Protein AF-A0A958VLY6-F1 (afdb_monomer)

pLDDT: mean 91.42, std 11.58, range [44.5, 98.75]

Foldseek 3Di:
DVLLVQLVVLVVVLVVLVVVLVCVVPDPDPFDSLLSVQLNVLSVLQRNQVLVLLLVLLVQWFDPVCSPDVLSVCLSVLSSVLNVQLNVCSRVPNPDDSNLVSSVSNLVSLVVSLVVSVVRTDDLPQLVVLVNFLSVLLNQLVQLSVQLVVCVVVVNPPPPSNVVSVVSNVCSSPVTNRVSNVVSVVSSCCCVVDDPVCVVVSVVVSVVVD

Radius of gyration: 18.96 Å; Cα contacts (8 Å, |Δi|>4): 229; chains: 1; bounding box: 43×35×61 Å

Mean predicted aligned error: 5.44 Å

Nearest PDB structures (foldseek):
  3h2v-assembly3_C  TM=3.670E-01  e=7.033E+00  Homo sapiens
  6xss-assembly1_A  TM=3.028E-01  e=9.852E+00  synthetic construct

Sequence (210 aa):
MKFFRIALAFFLWVALVGTAMRLYAVLPMPWPFKFLLHSHSHVGFQGWLSLSAMVLILRFWVRPERRNALVYKFILWATAALVAGIMVSFLLQGYGMYSILFSSLFQVVSYVFIWRVWRDRNSSEGSFYLVKWALIYNALSTLGPWAVGILSAKGYSGTEYYDAAIYFFLHFQYNGWFMLLLPAFLLYFMENNQPATSVLQTKYFMKYLA

Secondary structure (DSSP, 8-state):
-HHHHHHHHHHHHHHHHHHHHHHTTTS--SS-HHHHHHHHHHIIIIIIIIHHHHHHHHHHHB-HHHHT-HHHHHHHHHHHHHHHHHHHHHHHHSSSHHHHHHHHHHHHHHHHHHHHHHHHB-S-TTHHHHHHHHHHHHHHHTHHHHHHHHHHHTT-TTSHHHHHHHHHHHHHIIIIIIHHHHHHHHHHHHHHHS-TTHHHHHHHHHHTT-

Structure (mmCIF, N/CA/C/O backbone):
data_AF-A0A958VLY6-F1
#
_entry.id   AF-A0A958VLY6-F1
#
loop_
_atom_site.group_PDB
_atom_site.id
_atom_site.type_symbol
_atom_site.label_atom_id
_atom_site.label_alt_id
_atom_site.label_comp_id
_atom_site.label_asym_id
_atom_site.label_entity_id
_atom_site.label_seq_id
_atom_site.pdbx_PDB_ins_code
_atom_site.Cartn_x
_atom_site.Cartn_y
_atom_site.Cartn_z
_atom_site.occupancy
_atom_site.B_iso_or_equiv
_atom_site.auth_seq_id
_atom_site.auth_comp_id
_atom_site.auth_asym_id
_atom_site.auth_atom_id
_atom_site.pdbx_PDB_model_num
ATOM 1 N N . MET A 1 1 ? -15.450 -9.754 5.116 1.00 71.62 1 MET A N 1
ATOM 2 C CA . MET A 1 1 ? -15.326 -10.956 4.258 1.00 71.62 1 MET A CA 1
ATOM 3 C C . MET A 1 1 ? -15.115 -10.637 2.779 1.00 71.62 1 MET A C 1
ATOM 5 O O . MET A 1 1 ? -14.118 -11.096 2.246 1.00 71.62 1 MET A O 1
ATOM 9 N N . LYS A 1 2 ? -15.967 -9.839 2.107 1.00 92.31 2 LYS A N 1
ATOM 10 C CA . LYS A 1 2 ? -15.816 -9.547 0.660 1.00 92.31 2 LYS A CA 1
ATOM 11 C C . LYS A 1 2 ? -14.424 -9.032 0.260 1.00 92.31 2 LYS A C 1
ATOM 13 O O . LYS A 1 2 ? -13.785 -9.631 -0.591 1.00 92.31 2 LYS A O 1
ATOM 18 N N . PHE A 1 3 ? -13.935 -7.975 0.906 1.00 94.69 3 PHE A N 1
ATOM 19 C CA . PHE A 1 3 ? -12.628 -7.389 0.577 1.00 94.69 3 PHE A CA 1
ATOM 20 C C . PHE A 1 3 ? -11.440 -8.300 0.893 1.00 94.69 3 PHE A C 1
ATOM 22 O O . PHE A 1 3 ? -10.429 -8.226 0.212 1.00 94.69 3 PHE A O 1
ATOM 29 N N . PHE A 1 4 ? -11.586 -9.212 1.858 1.00 93.19 4 PHE A N 1
ATOM 30 C CA . PHE A 1 4 ? -10.569 -10.231 2.106 1.00 93.19 4 PHE A CA 1
ATOM 31 C C . PHE A 1 4 ? -10.451 -11.186 0.911 1.00 93.19 4 PHE A C 1
ATOM 33 O O . PHE A 1 4 ? -9.350 -11.458 0.460 1.00 93.19 4 PHE A O 1
ATOM 40 N N . ARG A 1 5 ? -11.576 -11.610 0.312 1.00 96.56 5 ARG A N 1
ATOM 41 C CA . ARG A 1 5 ? -11.558 -12.412 -0.928 1.00 96.56 5 ARG A CA 1
ATOM 42 C C . ARG A 1 5 ? -10.908 -11.665 -2.097 1.00 96.56 5 ARG A C 1
ATOM 44 O O . ARG A 1 5 ? -10.206 -12.284 -2.883 1.00 96.56 5 ARG A O 1
ATOM 51 N N . ILE A 1 6 ? -11.118 -10.350 -2.192 1.00 98.12 6 ILE A N 1
ATOM 52 C CA . ILE A 1 6 ? -10.454 -9.510 -3.202 1.00 98.12 6 ILE A CA 1
ATOM 53 C C . ILE A 1 6 ? -8.939 -9.476 -2.960 1.00 98.12 6 ILE A C 1
ATOM 55 O O . ILE A 1 6 ? -8.175 -9.672 -3.898 1.00 98.12 6 ILE A O 1
ATOM 59 N N . ALA A 1 7 ? -8.496 -9.303 -1.711 1.00 97.94 7 ALA A N 1
ATOM 60 C CA . ALA A 1 7 ? -7.076 -9.382 -1.375 1.00 97.94 7 ALA A CA 1
ATOM 61 C C . ALA A 1 7 ? -6.488 -10.755 -1.746 1.00 97.94 7 ALA A C 1
ATOM 63 O O . ALA A 1 7 ? -5.444 -10.809 -2.389 1.00 97.94 7 ALA A O 1
ATOM 64 N N . LEU A 1 8 ? -7.192 -11.858 -1.446 1.00 97.94 8 LEU A N 1
ATOM 65 C CA . LEU A 1 8 ? -6.776 -13.205 -1.857 1.00 97.94 8 LEU A CA 1
ATOM 66 C C . LEU A 1 8 ? -6.653 -13.350 -3.382 1.00 97.94 8 LEU A C 1
ATOM 68 O O . LEU A 1 8 ? -5.725 -14.001 -3.854 1.00 97.94 8 LEU A O 1
ATOM 72 N N . ALA A 1 9 ? -7.541 -12.722 -4.155 1.00 98.38 9 ALA A N 1
ATOM 73 C CA . ALA A 1 9 ? -7.430 -12.701 -5.612 1.00 98.38 9 ALA A CA 1
ATOM 74 C C . ALA A 1 9 ? -6.165 -11.959 -6.081 1.00 98.38 9 ALA A C 1
ATOM 76 O O . ALA A 1 9 ? -5.473 -12.440 -6.977 1.00 98.38 9 ALA A O 1
ATOM 77 N N . PHE A 1 10 ? -5.802 -10.843 -5.438 1.00 98.56 10 PHE A N 1
ATO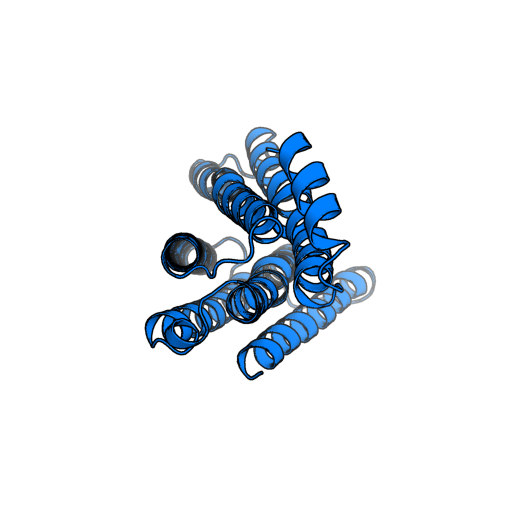M 78 C CA . PHE A 1 10 ? -4.529 -10.167 -5.710 1.00 98.56 10 PHE A CA 1
ATOM 79 C C . PHE A 1 10 ? -3.315 -11.021 -5.345 1.00 98.56 10 PHE A C 1
ATOM 81 O O . PHE A 1 10 ? -2.305 -10.967 -6.033 1.00 98.56 10 PHE A O 1
ATOM 88 N N . PHE A 1 11 ? -3.391 -11.853 -4.313 1.00 98.44 11 PHE A N 1
ATOM 89 C CA . PHE A 1 11 ? -2.301 -12.781 -4.010 1.00 98.44 11 PHE A CA 1
ATOM 90 C C . PHE A 1 11 ? -2.191 -13.940 -4.973 1.00 98.44 11 PHE A C 1
ATOM 92 O O . PHE A 1 11 ? -1.079 -14.308 -5.339 1.00 98.44 11 PHE A O 1
ATOM 99 N N . LEU A 1 12 ? -3.320 -14.474 -5.438 1.00 98.50 12 LEU A N 1
ATOM 100 C CA . LEU A 1 12 ? -3.302 -15.431 -6.533 1.00 98.50 12 LEU A CA 1
ATOM 101 C C . LEU A 1 12 ? -2.597 -14.819 -7.752 1.00 98.50 12 LEU A C 1
ATOM 103 O O . LEU A 1 12 ? -1.716 -15.450 -8.324 1.00 98.50 12 LEU A O 1
ATOM 107 N N . TRP A 1 13 ? -2.909 -13.566 -8.092 1.00 97.88 13 TRP A N 1
ATOM 108 C CA . TRP A 1 13 ? -2.193 -12.837 -9.138 1.00 97.88 13 TRP A CA 1
ATOM 109 C C . TRP A 1 13 ? -0.685 -12.733 -8.864 1.00 97.88 13 TRP A C 1
ATOM 111 O O . TRP A 1 13 ? 0.125 -13.068 -9.725 1.00 97.88 13 TRP A O 1
ATOM 121 N N . VAL A 1 14 ? -0.294 -12.318 -7.658 1.00 98.38 14 VAL A N 1
ATOM 122 C CA . VAL A 1 14 ? 1.115 -12.207 -7.241 1.00 98.38 14 VAL A CA 1
ATOM 123 C C . VAL A 1 14 ? 1.843 -13.541 -7.392 1.00 98.38 14 VAL A C 1
ATOM 125 O O . VAL A 1 14 ? 2.954 -13.559 -7.919 1.00 98.38 14 VAL A O 1
ATOM 128 N N . ALA A 1 15 ? 1.216 -14.649 -6.992 1.00 98.31 15 ALA A N 1
ATOM 129 C CA . ALA A 1 15 ? 1.765 -15.990 -7.153 1.00 98.31 15 ALA A CA 1
ATOM 130 C C . ALA A 1 15 ? 1.942 -16.350 -8.635 1.00 98.31 15 ALA A C 1
ATOM 132 O O . ALA A 1 15 ? 3.030 -16.761 -9.028 1.00 98.31 15 ALA A O 1
ATOM 133 N N . LEU A 1 16 ? 0.925 -16.119 -9.472 1.00 97.25 16 LEU A N 1
ATOM 134 C CA . LEU A 1 16 ? 0.985 -16.396 -10.912 1.00 97.25 16 LEU A CA 1
ATOM 135 C C . LEU A 1 16 ? 2.085 -15.590 -11.614 1.00 97.25 16 LEU A C 1
ATOM 137 O O . LEU A 1 16 ? 2.892 -16.161 -12.347 1.00 97.25 16 LEU A O 1
ATOM 141 N N . VAL A 1 17 ? 2.165 -14.279 -11.366 1.00 97.12 17 VAL A N 1
ATOM 142 C CA . VAL A 1 17 ? 3.210 -13.428 -11.959 1.00 97.12 17 VAL A CA 1
ATOM 143 C C . VAL A 1 17 ? 4.589 -13.790 -11.410 1.00 97.12 17 VAL A C 1
ATOM 145 O O . VAL A 1 17 ? 5.553 -13.830 -12.169 1.00 97.12 17 VAL A O 1
ATOM 148 N N . GLY A 1 18 ? 4.695 -14.128 -10.122 1.00 96.94 18 GLY A N 1
ATOM 149 C CA . GLY A 1 18 ? 5.944 -14.603 -9.523 1.00 96.94 18 GLY A CA 1
ATOM 150 C C . GLY A 1 18 ? 6.440 -15.899 -10.172 1.00 96.94 18 GLY A C 1
ATOM 151 O O . GLY A 1 18 ? 7.623 -16.018 -10.495 1.00 96.94 18 GLY A O 1
ATOM 152 N N . THR A 1 19 ? 5.536 -16.840 -10.448 1.00 96.75 19 THR A N 1
ATOM 153 C CA . THR A 1 19 ? 5.843 -18.056 -11.211 1.00 96.75 19 THR A CA 1
ATOM 154 C C . THR A 1 19 ? 6.263 -17.723 -12.640 1.00 96.75 19 THR A C 1
ATOM 156 O O . THR A 1 19 ? 7.287 -18.227 -13.096 1.00 96.75 19 THR A O 1
ATOM 159 N N . ALA A 1 20 ? 5.553 -16.827 -13.333 1.00 95.81 20 ALA A N 1
ATOM 160 C CA . ALA A 1 20 ? 5.928 -16.388 -14.679 1.00 95.81 20 ALA A CA 1
ATOM 161 C C . ALA A 1 20 ? 7.334 -15.759 -14.714 1.00 95.81 20 ALA A C 1
ATOM 163 O O . ALA A 1 20 ? 8.135 -16.070 -15.592 1.00 95.81 20 ALA A O 1
ATOM 164 N N . MET A 1 21 ? 7.689 -14.942 -13.719 1.00 96.12 21 MET A N 1
ATOM 165 C CA . MET A 1 21 ? 9.035 -14.374 -13.594 1.00 96.12 21 MET A CA 1
ATOM 166 C C . MET A 1 21 ? 10.117 -15.442 -13.394 1.00 96.12 21 MET A C 1
ATOM 168 O O . MET A 1 21 ? 11.218 -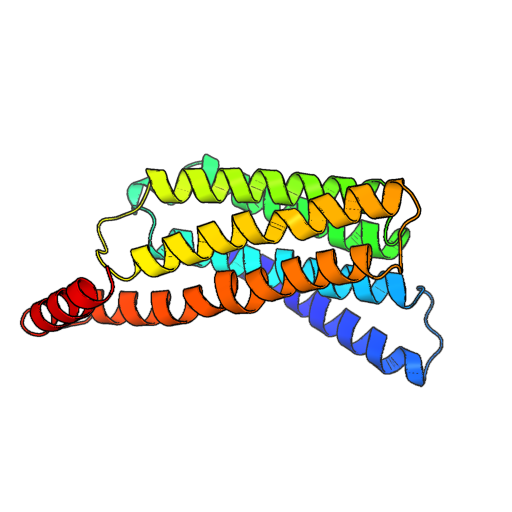15.289 -13.912 1.00 96.12 21 MET A O 1
ATOM 172 N N . ARG A 1 22 ? 9.832 -16.527 -12.662 1.00 96.12 22 ARG A N 1
ATOM 173 C CA . ARG A 1 22 ? 10.772 -17.653 -12.509 1.00 96.12 22 ARG A CA 1
ATOM 174 C C . ARG A 1 22 ? 10.930 -18.444 -13.803 1.00 96.12 22 ARG A C 1
ATOM 176 O O . ARG A 1 22 ? 12.042 -18.836 -14.142 1.00 96.12 22 ARG A O 1
ATOM 183 N N . LEU A 1 23 ? 9.838 -18.624 -14.542 1.00 96.00 23 LEU A N 1
ATOM 184 C CA . LEU A 1 23 ? 9.846 -19.284 -15.847 1.00 96.00 23 LEU A CA 1
ATOM 185 C C . LEU A 1 23 ? 10.581 -18.476 -16.922 1.00 96.00 23 LEU A C 1
ATOM 187 O O . LEU A 1 23 ? 11.017 -19.062 -17.905 1.00 96.00 23 LEU A O 1
ATOM 191 N N . TYR A 1 24 ? 10.797 -17.174 -16.718 1.00 94.75 24 TYR A N 1
ATOM 192 C CA . TYR A 1 24 ? 11.571 -16.319 -17.626 1.00 94.75 24 TYR A CA 1
ATOM 193 C C . TYR A 1 24 ? 12.990 -16.855 -17.903 1.00 94.75 24 TYR A C 1
ATOM 195 O O . TYR A 1 24 ? 13.558 -16.581 -18.954 1.00 94.75 24 TYR A O 1
ATOM 203 N N . ALA A 1 25 ? 13.567 -17.639 -16.981 1.00 91.88 25 ALA A N 1
ATOM 204 C CA . ALA A 1 25 ? 14.880 -18.264 -17.157 1.00 91.88 25 ALA A CA 1
ATOM 205 C C . ALA A 1 25 ? 14.889 -19.439 -18.155 1.00 91.88 25 ALA A C 1
ATOM 207 O O . ALA A 1 25 ? 15.957 -19.840 -18.607 1.00 91.88 25 ALA A O 1
ATOM 208 N N . VAL A 1 26 ? 13.724 -20.017 -18.463 1.00 96.38 26 VAL A N 1
ATOM 209 C CA . VAL A 1 26 ? 13.598 -21.259 -19.248 1.00 96.38 26 VAL A CA 1
ATOM 210 C C . VAL A 1 26 ? 12.622 -21.153 -20.420 1.00 96.38 26 VAL A C 1
ATOM 212 O O . VAL A 1 26 ? 12.683 -21.972 -21.331 1.00 96.38 26 VAL A O 1
ATOM 215 N N . LEU A 1 27 ? 11.730 -20.160 -20.422 1.00 94.19 27 LEU A N 1
ATOM 216 C CA . LEU A 1 27 ? 10.725 -19.947 -21.459 1.00 94.19 27 LEU A CA 1
ATOM 217 C C . LEU A 1 27 ? 10.719 -18.479 -21.908 1.00 94.19 27 LEU A C 1
ATOM 219 O O . LEU A 1 27 ? 10.754 -17.585 -21.056 1.00 94.19 27 LEU A O 1
ATOM 223 N N . PRO A 1 28 ? 10.618 -18.207 -23.224 1.00 90.75 28 PRO A N 1
ATOM 224 C CA . PRO A 1 28 ? 10.410 -16.852 -23.708 1.00 90.75 28 PRO A CA 1
ATOM 225 C C . PRO A 1 28 ? 9.050 -16.339 -23.225 1.00 90.75 28 PRO A C 1
ATOM 227 O O . PRO A 1 28 ? 8.036 -17.031 -23.329 1.00 90.75 28 PRO A O 1
ATOM 230 N N . MET A 1 29 ? 9.029 -15.116 -22.699 1.00 90.56 29 MET A N 1
ATOM 231 C CA . MET A 1 29 ? 7.821 -14.479 -22.178 1.00 90.56 29 MET A CA 1
ATOM 232 C C . MET A 1 29 ? 7.396 -13.305 -23.062 1.00 90.56 29 MET A C 1
ATOM 234 O O . MET A 1 29 ? 8.255 -12.568 -23.546 1.00 90.56 29 MET A O 1
ATOM 238 N N . PRO A 1 30 ? 6.081 -13.082 -23.248 1.00 91.06 30 PRO A N 1
ATOM 239 C CA . PRO A 1 30 ? 5.586 -12.010 -24.109 1.00 91.06 30 PRO A CA 1
ATOM 240 C C . PRO A 1 30 ? 5.674 -10.618 -23.459 1.00 91.06 30 PRO A C 1
ATOM 242 O O . PRO A 1 30 ? 5.561 -9.614 -24.157 1.00 91.06 30 PRO A O 1
ATOM 245 N N . TRP A 1 31 ? 5.887 -10.536 -22.140 1.00 93.94 31 TRP A N 1
ATOM 246 C CA . TRP A 1 31 ? 6.068 -9.271 -21.419 1.00 93.94 31 TRP A CA 1
ATOM 247 C C . TRP A 1 31 ? 7.530 -9.048 -21.031 1.00 93.94 31 TRP A C 1
ATOM 249 O O . TRP A 1 31 ? 8.183 -9.996 -20.590 1.00 93.94 31 TRP A O 1
ATOM 259 N N . PRO A 1 32 ? 8.033 -7.798 -21.069 1.00 95.56 32 PRO A N 1
ATOM 260 C CA . PRO A 1 32 ? 9.338 -7.469 -20.509 1.00 95.56 32 PRO A CA 1
ATOM 261 C C . PRO A 1 32 ? 9.424 -7.855 -19.028 1.00 95.56 32 PRO A C 1
ATOM 263 O O . PRO A 1 32 ? 8.516 -7.551 -18.251 1.00 95.56 32 PRO A O 1
ATOM 266 N N . PHE A 1 33 ? 10.547 -8.440 -18.601 1.00 95.25 33 PHE A N 1
ATOM 267 C CA . PHE A 1 33 ? 10.744 -8.860 -17.206 1.00 95.25 33 PHE A CA 1
ATOM 268 C C . PHE A 1 33 ? 10.427 -7.752 -16.187 1.00 95.25 33 PHE A C 1
ATOM 270 O O . PHE A 1 33 ? 9.756 -7.999 -15.188 1.00 95.25 33 PHE A O 1
ATOM 277 N N . LYS A 1 34 ? 10.851 -6.507 -16.458 1.00 93.62 34 LYS A N 1
ATOM 278 C CA . LYS A 1 34 ? 10.584 -5.361 -15.572 1.00 93.62 34 LYS A CA 1
ATOM 279 C C . LYS A 1 34 ? 9.085 -5.097 -15.390 1.00 93.62 34 LYS A C 1
ATOM 281 O O . LYS A 1 34 ? 8.667 -4.716 -14.305 1.00 93.62 34 LYS A O 1
ATOM 286 N N . PHE A 1 35 ? 8.264 -5.326 -16.412 1.00 96.06 35 PHE A N 1
ATOM 287 C CA . PHE A 1 35 ? 6.820 -5.082 -16.336 1.00 96.06 35 PHE A CA 1
ATOM 288 C C . PHE A 1 35 ? 6.156 -6.110 -15.413 1.00 96.06 35 PHE A C 1
ATOM 290 O O . PHE A 1 35 ? 5.376 -5.742 -14.533 1.00 96.06 35 PHE A O 1
ATOM 297 N N . LEU A 1 36 ? 6.550 -7.383 -15.544 1.00 96.69 36 LEU A N 1
ATOM 298 C CA . LEU A 1 36 ? 6.145 -8.449 -14.624 1.00 96.69 36 LEU A CA 1
ATOM 299 C C . LEU A 1 36 ? 6.610 -8.150 -13.194 1.00 96.69 36 LEU A C 1
ATOM 301 O O . LEU A 1 36 ? 5.805 -8.214 -12.270 1.00 96.69 36 LEU A O 1
ATOM 305 N N . LEU A 1 37 ? 7.876 -7.754 -13.022 1.00 96.06 37 LEU A N 1
ATOM 306 C CA . LEU A 1 37 ? 8.460 -7.404 -11.726 1.00 96.06 37 LEU A CA 1
ATOM 307 C C . LEU A 1 37 ? 7.672 -6.295 -11.021 1.00 96.06 37 LEU A C 1
ATOM 309 O O . LEU A 1 37 ? 7.346 -6.439 -9.843 1.00 96.06 37 LEU A O 1
ATOM 313 N N . HIS A 1 38 ? 7.352 -5.205 -11.722 1.00 95.06 38 HIS A N 1
ATOM 314 C CA . HIS A 1 38 ? 6.610 -4.094 -11.129 1.00 95.06 38 HIS A CA 1
ATOM 315 C C . HIS A 1 38 ? 5.148 -4.453 -10.851 1.00 95.06 38 HIS A C 1
ATOM 317 O O . HIS A 1 38 ? 4.642 -4.132 -9.779 1.00 95.06 38 HIS A O 1
ATOM 323 N N . SER A 1 39 ? 4.473 -5.173 -11.753 1.00 97.12 39 SER A N 1
ATOM 324 C CA . SER A 1 39 ? 3.107 -5.644 -11.485 1.00 97.12 39 SER A CA 1
ATOM 325 C C . SER A 1 39 ? 3.076 -6.579 -10.268 1.00 97.12 39 SER A C 1
ATOM 327 O O . SER A 1 39 ? 2.260 -6.395 -9.367 1.00 97.12 39 SER A O 1
ATOM 329 N N . HIS A 1 40 ? 4.015 -7.525 -10.177 1.00 97.50 40 HIS A N 1
ATOM 330 C CA . HIS A 1 40 ? 4.143 -8.447 -9.049 1.00 97.50 40 HIS A CA 1
ATOM 331 C C . HIS A 1 40 ? 4.346 -7.713 -7.719 1.00 97.50 40 HIS A C 1
ATOM 333 O O . HIS A 1 40 ? 3.584 -7.924 -6.772 1.00 97.50 40 HIS A O 1
ATOM 339 N N . SER A 1 41 ? 5.356 -6.842 -7.639 1.00 95.75 41 SER A N 1
ATOM 340 C CA . SER A 1 41 ? 5.710 -6.182 -6.382 1.00 95.75 41 SER A CA 1
ATOM 341 C C . SER A 1 41 ? 4.634 -5.192 -5.933 1.00 95.75 41 SER A C 1
ATOM 343 O O . SER A 1 41 ? 4.208 -5.243 -4.779 1.00 95.75 41 SER A O 1
ATOM 345 N N . HIS A 1 42 ? 4.118 -4.347 -6.831 1.00 96.88 42 HIS A N 1
ATOM 346 C CA . HIS A 1 42 ? 3.095 -3.367 -6.470 1.00 96.88 42 HIS A CA 1
ATOM 347 C C . HIS A 1 42 ? 1.785 -4.041 -6.050 1.00 96.88 42 HIS A C 1
ATOM 349 O O . HIS A 1 42 ? 1.226 -3.685 -5.013 1.00 96.88 42 HIS A O 1
ATOM 355 N N . VAL A 1 43 ? 1.317 -5.061 -6.778 1.00 98.38 43 VAL A N 1
ATOM 356 C CA . VAL A 1 43 ? 0.092 -5.788 -6.401 1.00 98.38 43 VAL A CA 1
ATOM 357 C C . VAL A 1 43 ? 0.292 -6.586 -5.107 1.00 98.38 43 VAL A C 1
ATOM 359 O O . VAL A 1 43 ? -0.628 -6.660 -4.291 1.00 98.38 43 VAL A O 1
ATOM 362 N N . GLY A 1 44 ? 1.492 -7.110 -4.848 1.00 98.00 44 GLY A N 1
ATOM 363 C CA . GLY A 1 44 ? 1.827 -7.778 -3.586 1.00 98.00 44 GLY A CA 1
ATOM 364 C C . GLY A 1 44 ? 1.712 -6.851 -2.378 1.00 98.00 44 GLY A C 1
ATOM 365 O O . GLY A 1 44 ? 0.989 -7.150 -1.424 1.00 98.00 44 GLY A O 1
ATOM 366 N N . PHE A 1 45 ? 2.371 -5.695 -2.438 1.00 96.62 45 PHE A N 1
ATOM 367 C CA . PHE A 1 45 ? 2.369 -4.720 -1.345 1.00 96.62 45 PHE A CA 1
ATOM 368 C C . PHE A 1 45 ? 1.019 -4.023 -1.176 1.00 96.62 45 PHE A C 1
ATOM 370 O O . PHE A 1 45 ? 0.514 -3.889 -0.059 1.00 96.62 45 PHE A O 1
ATOM 377 N N . GLN A 1 46 ? 0.427 -3.557 -2.273 1.00 97.88 46 GLN A N 1
ATOM 378 C CA . GLN A 1 46 ? -0.742 -2.679 -2.243 1.00 97.88 46 GLN A CA 1
ATOM 379 C C . GLN A 1 46 ? -2.055 -3.474 -2.276 1.00 97.88 46 GLN A C 1
ATOM 381 O O . GLN A 1 46 ? -3.003 -3.138 -1.566 1.00 97.88 46 GLN A O 1
ATOM 386 N N . GLY A 1 47 ? -2.103 -4.558 -3.054 1.00 97.62 47 GLY A N 1
ATOM 387 C CA . GLY A 1 47 ? -3.291 -5.391 -3.249 1.00 97.62 47 GLY A CA 1
ATOM 388 C C . GLY A 1 47 ? -3.486 -6.469 -2.208 1.00 97.62 47 GLY A C 1
ATOM 389 O O . GLY A 1 47 ? -4.560 -6.566 -1.626 1.00 97.62 47 GLY A O 1
ATOM 390 N N . TRP A 1 48 ? -2.466 -7.287 -1.965 1.00 97.69 48 TRP A N 1
ATOM 391 C CA . TRP A 1 48 ? -2.564 -8.338 -0.956 1.00 97.69 48 TRP A CA 1
ATOM 392 C C . TRP A 1 48 ? -2.315 -7.782 0.445 1.00 97.69 48 TRP A C 1
ATOM 394 O O . TRP A 1 48 ? -3.238 -7.781 1.263 1.00 97.69 48 TRP A O 1
ATOM 404 N N . LEU A 1 49 ? -1.105 -7.284 0.732 1.00 97.00 49 LEU A N 1
ATOM 405 C CA . LEU A 1 49 ? -0.722 -6.941 2.105 1.00 97.00 49 LEU A CA 1
ATOM 406 C C . LEU A 1 49 ? -1.518 -5.746 2.638 1.00 97.00 49 LEU A C 1
ATOM 408 O O . LEU A 1 49 ? -2.164 -5.854 3.680 1.00 97.00 49 LEU A O 1
ATOM 412 N N . SER A 1 50 ? -1.520 -4.620 1.922 1.00 97.25 50 SER A N 1
ATOM 413 C CA . SER A 1 50 ? -2.152 -3.390 2.414 1.00 97.25 50 SER A CA 1
ATOM 414 C C . SER A 1 50 ? -3.674 -3.492 2.485 1.00 97.25 50 SER A C 1
ATOM 416 O O . SER A 1 50 ? -4.250 -3.085 3.491 1.00 97.25 50 SER A O 1
ATOM 418 N N . LEU A 1 51 ? -4.351 -4.077 1.489 1.00 98.06 51 LEU A N 1
ATOM 419 C CA . LEU A 1 51 ? -5.806 -4.269 1.562 1.00 98.06 51 LEU A CA 1
ATOM 420 C C . LEU A 1 51 ? -6.194 -5.229 2.697 1.00 98.06 51 LEU A C 1
ATOM 422 O O . LEU A 1 51 ? -7.159 -4.962 3.415 1.00 98.06 51 LEU A O 1
ATOM 426 N N . SER A 1 52 ? -5.434 -6.313 2.899 1.00 97.50 52 SER A N 1
ATOM 427 C CA . SER A 1 52 ? -5.647 -7.227 4.029 1.00 97.50 52 SER A CA 1
ATOM 428 C C . SER A 1 52 ? -5.461 -6.505 5.360 1.00 97.50 52 SER A C 1
ATOM 430 O O . SER A 1 52 ? -6.343 -6.570 6.219 1.00 97.50 52 SER A O 1
ATOM 432 N N . ALA A 1 53 ? -4.372 -5.745 5.503 1.00 97.12 53 ALA A N 1
ATOM 433 C CA . ALA A 1 53 ? -4.105 -4.926 6.678 1.00 97.12 53 ALA A CA 1
ATOM 434 C C . ALA A 1 53 ? -5.239 -3.927 6.937 1.00 97.12 53 ALA A C 1
ATOM 436 O O . ALA A 1 53 ? -5.747 -3.871 8.051 1.00 97.12 53 ALA A O 1
ATOM 437 N N . MET A 1 54 ? -5.715 -3.203 5.919 1.00 97.31 54 MET A N 1
ATOM 438 C CA . MET A 1 54 ? -6.835 -2.265 6.056 1.00 97.31 54 MET A CA 1
ATOM 439 C C . MET A 1 54 ? -8.101 -2.962 6.569 1.00 97.31 54 MET A C 1
ATOM 441 O O . MET A 1 54 ? -8.731 -2.485 7.512 1.00 97.31 54 MET A O 1
ATOM 445 N N . VAL A 1 55 ? -8.471 -4.109 5.989 1.00 96.69 55 VAL A N 1
ATOM 446 C CA . VAL A 1 55 ? -9.655 -4.878 6.410 1.00 96.69 55 VAL A CA 1
ATOM 447 C C . VAL A 1 55 ? -9.533 -5.345 7.859 1.00 96.69 55 VAL A C 1
ATOM 449 O O . VAL A 1 55 ? -10.501 -5.249 8.618 1.00 96.69 55 VAL A O 1
ATOM 452 N N . LEU A 1 56 ? -8.360 -5.838 8.254 1.00 95.69 56 LEU A N 1
ATOM 453 C CA . LEU A 1 56 ? -8.119 -6.308 9.612 1.00 95.69 56 LEU A CA 1
ATOM 454 C C . LEU A 1 56 ? -8.086 -5.139 10.611 1.00 95.69 56 LEU A C 1
ATOM 456 O O . LEU A 1 56 ? -8.749 -5.206 11.643 1.00 95.69 56 LEU A O 1
ATOM 460 N N . ILE A 1 57 ? -7.423 -4.029 10.279 1.00 95.81 57 ILE A N 1
ATOM 461 C CA . ILE A 1 57 ? -7.395 -2.821 11.115 1.00 95.81 57 ILE A CA 1
ATOM 462 C C . ILE A 1 57 ? -8.820 -2.328 11.393 1.00 95.81 57 ILE A C 1
ATOM 464 O O . ILE A 1 57 ? -9.183 -2.074 12.543 1.00 95.81 57 ILE A O 1
ATOM 468 N N . LEU A 1 58 ? -9.666 -2.272 10.359 1.00 95.31 58 LEU A N 1
ATOM 469 C CA . LEU A 1 58 ? -11.078 -1.916 10.510 1.00 95.31 58 LEU A CA 1
ATOM 470 C C . LEU A 1 58 ? -11.831 -2.895 11.409 1.00 95.31 58 LEU A C 1
ATOM 472 O O . LEU A 1 58 ? -12.663 -2.482 12.216 1.00 95.31 58 LEU A O 1
ATOM 476 N N . ARG A 1 59 ? -11.559 -4.196 11.280 1.00 93.38 59 ARG A N 1
ATOM 477 C CA . ARG A 1 59 ? -12.245 -5.227 12.063 1.00 93.38 59 ARG A CA 1
ATOM 478 C C . ARG A 1 59 ? -11.924 -5.138 13.551 1.00 93.38 59 ARG A C 1
ATOM 480 O O . ARG A 1 59 ? -12.836 -5.355 14.344 1.00 93.38 59 ARG A O 1
ATOM 487 N N . PHE A 1 60 ? -10.681 -4.853 13.920 1.00 93.00 60 PHE A N 1
ATOM 488 C CA . PHE A 1 60 ? -10.229 -5.002 15.304 1.00 93.00 60 PHE A CA 1
ATOM 489 C C . PHE A 1 60 ? -10.069 -3.670 16.049 1.00 93.00 60 PHE A C 1
ATOM 491 O O . PHE A 1 60 ? -10.424 -3.604 17.223 1.00 93.00 60 PHE A O 1
ATOM 498 N N . TRP A 1 61 ? -9.675 -2.584 15.375 1.00 94.44 61 TRP A N 1
ATOM 499 C CA . TRP A 1 61 ? -9.345 -1.313 16.043 1.00 94.44 61 TRP A CA 1
ATOM 500 C C . TRP A 1 61 ? -10.268 -0.135 15.735 1.00 94.44 61 TRP A C 1
ATOM 502 O O . TRP A 1 61 ? -10.169 0.897 16.390 1.00 94.44 61 TRP A O 1
ATOM 512 N N . VAL A 1 62 ? -11.200 -0.254 14.787 1.00 94.69 62 VAL A N 1
ATOM 513 C CA . VAL A 1 62 ? -12.240 0.773 14.579 1.00 94.69 62 VAL A CA 1
ATOM 514 C C . VAL A 1 62 ? -13.490 0.431 15.388 1.00 94.69 62 VAL A C 1
ATOM 516 O O . VAL A 1 62 ? -13.831 -0.745 15.543 1.00 94.69 62 VAL A O 1
ATOM 519 N N . ARG A 1 63 ? -14.180 1.447 15.925 1.00 91.88 63 ARG A N 1
ATOM 520 C CA . ARG A 1 63 ? -15.422 1.283 16.706 1.00 91.88 63 ARG A CA 1
ATOM 521 C C . ARG A 1 63 ? -16.507 0.559 15.900 1.00 91.88 63 ARG A C 1
ATOM 523 O O . ARG A 1 63 ? -16.712 0.946 14.745 1.00 91.88 63 ARG A O 1
ATOM 530 N N . PRO A 1 64 ? -17.212 -0.447 16.458 1.00 90.25 64 PRO A N 1
ATOM 531 C CA . PRO A 1 64 ? -18.201 -1.250 15.730 1.00 90.25 64 PRO A CA 1
ATOM 532 C C . PRO A 1 64 ? -19.222 -0.431 14.930 1.00 90.25 64 PRO A C 1
ATOM 534 O O . PRO A 1 64 ? -19.497 -0.762 13.776 1.00 90.25 64 PRO A O 1
ATOM 537 N N . GLU A 1 65 ? -19.693 0.684 15.487 1.00 91.62 65 GLU A N 1
ATOM 538 C CA . GLU A 1 65 ? -20.703 1.573 14.896 1.00 91.62 65 GLU A CA 1
ATOM 539 C C . GLU A 1 65 ? -20.158 2.325 13.672 1.00 91.62 65 GLU A C 1
ATOM 541 O O . GLU A 1 65 ? -20.907 2.742 12.789 1.00 91.62 65 GLU A O 1
ATOM 546 N N . ARG A 1 66 ? -18.833 2.493 13.589 1.00 92.81 66 ARG A N 1
ATOM 547 C CA . ARG A 1 66 ? -18.143 3.216 12.511 1.00 92.81 66 ARG A CA 1
ATOM 548 C C . ARG A 1 66 ? -17.613 2.287 11.424 1.00 92.81 66 ARG A C 1
ATOM 550 O O . ARG A 1 66 ? -17.468 2.735 10.291 1.00 92.81 66 ARG A O 1
ATOM 557 N N . ARG A 1 67 ? -17.388 0.996 11.713 1.00 88.94 67 ARG A N 1
ATOM 558 C CA . ARG A 1 67 ? -16.807 0.011 10.768 1.00 88.94 67 ARG A CA 1
ATOM 559 C C . ARG A 1 67 ? -17.539 -0.065 9.427 1.00 88.94 67 ARG A C 1
ATOM 561 O O . ARG A 1 67 ? -16.910 -0.259 8.393 1.00 88.94 67 ARG A O 1
ATOM 568 N N . ASN A 1 68 ? -18.864 0.088 9.447 1.00 89.12 68 ASN A N 1
ATOM 569 C CA . ASN A 1 68 ? -19.719 -0.033 8.263 1.00 89.12 68 ASN A CA 1
ATOM 570 C C . ASN A 1 68 ? -20.043 1.307 7.586 1.00 89.12 68 ASN A C 1
ATOM 572 O O . ASN A 1 68 ? -20.831 1.326 6.634 1.00 89.12 68 ASN A O 1
ATOM 576 N N . ALA A 1 69 ? -19.447 2.410 8.049 1.00 93.12 69 ALA A N 1
ATOM 577 C CA . ALA A 1 69 ? -19.652 3.724 7.459 1.00 93.12 69 ALA A CA 1
ATOM 578 C C . ALA A 1 69 ? -19.283 3.725 5.967 1.00 93.12 69 ALA A C 1
ATOM 580 O O . ALA A 1 69 ? -18.314 3.085 5.544 1.00 93.12 69 ALA A O 1
ATOM 581 N N . LEU A 1 70 ? -20.041 4.486 5.170 1.00 94.31 70 LEU A N 1
ATOM 582 C CA . LEU A 1 70 ? -19.850 4.578 3.717 1.00 94.31 70 LEU A CA 1
ATOM 583 C C . LEU A 1 70 ? -18.418 4.966 3.338 1.00 94.31 70 LEU A C 1
ATOM 585 O O . LEU A 1 70 ? -17.894 4.459 2.351 1.00 94.31 70 LEU A O 1
ATOM 589 N N . VAL A 1 71 ? -17.759 5.785 4.162 1.00 96.12 71 VAL A N 1
ATOM 590 C CA . VAL A 1 71 ? -16.371 6.197 3.933 1.00 96.12 71 VAL A CA 1
ATOM 591 C C . VAL A 1 71 ? -15.401 5.014 3.875 1.00 96.12 71 VAL A C 1
ATOM 593 O O . VAL A 1 71 ? -14.552 4.980 2.993 1.00 96.12 71 VAL A O 1
ATOM 596 N N . TYR A 1 72 ? -15.545 4.004 4.738 1.00 96.62 72 TYR A N 1
ATOM 597 C CA . TYR A 1 72 ? -14.658 2.837 4.718 1.00 96.62 72 TYR A CA 1
ATOM 598 C C . TYR A 1 72 ? -14.961 1.908 3.550 1.00 96.62 72 TYR A C 1
ATOM 600 O O . TYR A 1 72 ? -14.043 1.346 2.959 1.00 96.62 72 TYR A O 1
ATOM 608 N N . LYS A 1 73 ? -16.236 1.788 3.164 1.00 95.50 73 LYS A N 1
ATOM 609 C CA . LYS A 1 73 ? -16.612 1.064 1.943 1.00 95.50 73 LYS A CA 1
ATOM 610 C C . LYS A 1 73 ? -16.004 1.730 0.710 1.00 95.50 73 LYS A C 1
ATOM 612 O O . LYS A 1 73 ? -15.452 1.026 -0.128 1.00 95.50 73 LYS A O 1
ATOM 617 N N . PHE A 1 74 ? -16.079 3.059 0.630 1.00 97.38 74 PHE A N 1
ATOM 618 C CA . PHE A 1 74 ? -15.468 3.835 -0.444 1.00 97.38 74 PHE A CA 1
ATOM 619 C C . PHE A 1 74 ? -13.952 3.647 -0.469 1.00 97.38 74 PHE A C 1
ATOM 621 O O . PHE A 1 74 ? -13.424 3.292 -1.513 1.00 97.38 74 PHE A O 1
ATOM 628 N N . ILE A 1 75 ? -13.268 3.789 0.673 1.00 98.12 75 ILE A N 1
ATOM 629 C CA . ILE A 1 75 ? -11.816 3.583 0.769 1.00 98.12 75 ILE A CA 1
ATOM 630 C C . ILE A 1 75 ? -11.430 2.188 0.269 1.00 98.12 75 ILE A C 1
ATOM 632 O O . ILE A 1 75 ? -10.594 2.082 -0.615 1.00 98.12 75 ILE A O 1
ATOM 636 N N . LEU A 1 76 ? -12.056 1.119 0.773 1.00 98.12 76 LEU A N 1
ATOM 637 C CA . LEU A 1 76 ? -11.685 -0.248 0.389 1.00 98.12 76 LEU A CA 1
ATOM 638 C C . LEU A 1 76 ? -11.953 -0.545 -1.095 1.00 98.12 76 LEU A C 1
ATOM 640 O O . LEU A 1 76 ? -11.167 -1.247 -1.731 1.00 98.12 76 LEU A O 1
ATOM 644 N N . TRP A 1 77 ? -13.041 -0.015 -1.660 1.00 98.25 77 TRP A N 1
ATOM 645 C CA . TRP A 1 77 ? -13.316 -0.138 -3.093 1.00 98.25 77 TRP A CA 1
ATOM 646 C C . TRP A 1 77 ? -12.365 0.686 -3.948 1.00 98.25 77 TRP A C 1
ATOM 648 O O . TRP A 1 77 ? -11.876 0.169 -4.947 1.00 98.25 77 TRP A O 1
ATOM 658 N N . ALA A 1 78 ? -12.078 1.927 -3.552 1.00 98.56 78 ALA A N 1
ATOM 659 C CA . ALA A 1 78 ? -11.105 2.776 -4.223 1.00 98.56 78 ALA A CA 1
ATOM 660 C C . ALA A 1 78 ? -9.730 2.102 -4.219 1.00 98.56 78 ALA A C 1
ATOM 662 O O . ALA A 1 78 ? -9.130 1.959 -5.276 1.00 98.56 78 ALA A O 1
ATOM 663 N N . THR A 1 79 ? -9.280 1.579 -3.075 1.00 98.56 79 THR A N 1
ATOM 664 C CA . THR A 1 79 ? -8.050 0.787 -2.961 1.00 98.56 79 THR A CA 1
ATOM 665 C C . THR A 1 79 ? -8.054 -0.390 -3.936 1.00 98.56 79 THR A C 1
ATOM 667 O O . THR A 1 79 ? -7.120 -0.534 -4.717 1.00 98.56 79 THR A O 1
ATOM 670 N N . ALA A 1 80 ? -9.108 -1.213 -3.949 1.00 98.62 80 ALA A N 1
ATOM 671 C CA . ALA A 1 80 ? -9.186 -2.362 -4.851 1.00 98.62 80 ALA A CA 1
ATOM 672 C C . ALA A 1 80 ? -9.175 -1.957 -6.338 1.00 98.62 80 ALA A C 1
ATOM 674 O O . ALA A 1 80 ? -8.468 -2.570 -7.134 1.00 98.62 80 ALA A O 1
ATOM 675 N N . ALA A 1 81 ? -9.923 -0.917 -6.713 1.00 98.69 81 ALA A N 1
ATOM 676 C CA . ALA A 1 81 ? -9.979 -0.421 -8.086 1.00 98.69 81 ALA A CA 1
ATOM 677 C C . ALA A 1 81 ? -8.637 0.175 -8.538 1.00 98.69 81 ALA A C 1
ATOM 679 O O . ALA A 1 81 ? -8.168 -0.121 -9.635 1.00 98.69 81 ALA A O 1
ATOM 680 N N . LEU A 1 82 ? -7.986 0.959 -7.676 1.00 98.75 82 LEU A N 1
ATOM 681 C CA . LEU A 1 82 ? -6.670 1.536 -7.944 1.00 98.75 82 LEU A CA 1
ATOM 682 C C . LEU A 1 82 ? -5.610 0.446 -8.096 1.00 98.75 82 LEU A C 1
ATOM 684 O O . LEU A 1 82 ? -4.818 0.511 -9.031 1.00 98.75 82 LEU A O 1
ATOM 688 N N . VAL A 1 83 ? -5.629 -0.591 -7.252 1.00 98.62 83 VAL A N 1
ATOM 689 C CA . VAL A 1 83 ? -4.697 -1.719 -7.391 1.00 98.62 83 VAL A CA 1
ATOM 690 C C . VAL A 1 83 ? -4.964 -2.530 -8.659 1.00 98.62 83 VAL A C 1
ATOM 692 O O . VAL A 1 83 ? -4.015 -2.960 -9.308 1.00 98.62 83 VAL A O 1
ATOM 695 N N . ALA A 1 84 ? -6.220 -2.702 -9.075 1.00 98.62 84 ALA A N 1
ATOM 696 C CA . ALA A 1 84 ? -6.512 -3.298 -10.378 1.00 98.62 84 ALA A CA 1
ATOM 697 C C . ALA A 1 84 ? -5.948 -2.439 -11.531 1.00 98.62 84 ALA A C 1
ATOM 699 O O . ALA A 1 84 ? -5.370 -2.974 -12.476 1.00 98.62 84 ALA A O 1
ATOM 700 N N . GLY A 1 85 ? -6.034 -1.108 -11.422 1.00 98.44 85 GLY A N 1
ATOM 701 C CA . GLY A 1 85 ? -5.389 -0.176 -12.351 1.00 98.44 85 GLY A CA 1
ATOM 702 C C . GLY A 1 85 ? -3.863 -0.311 -12.367 1.00 98.44 85 GLY A C 1
ATOM 703 O O . GLY A 1 85 ? -3.269 -0.410 -13.437 1.00 98.44 85 GLY A O 1
ATOM 704 N N . ILE A 1 86 ? -3.224 -0.388 -11.197 1.00 98.31 86 ILE A N 1
ATOM 705 C CA . ILE A 1 86 ? -1.782 -0.650 -11.016 1.00 98.31 86 ILE A CA 1
ATOM 706 C C . ILE A 1 86 ? -1.388 -1.970 -11.682 1.00 98.31 86 ILE A C 1
ATOM 708 O O . ILE A 1 86 ? -0.457 -2.002 -12.482 1.00 98.31 86 ILE A O 1
ATOM 712 N N . MET A 1 87 ? -2.135 -3.040 -11.410 1.00 98.12 87 MET A N 1
ATOM 713 C CA . MET A 1 87 ? -1.904 -4.379 -11.948 1.00 98.12 87 MET A CA 1
ATOM 714 C C . MET A 1 87 ? -1.827 -4.373 -13.476 1.00 98.12 87 MET A C 1
ATOM 716 O O . MET A 1 87 ? -0.860 -4.881 -14.046 1.00 98.12 87 MET A O 1
ATOM 720 N N . VAL A 1 88 ? -2.830 -3.774 -14.125 1.00 97.94 88 VAL A N 1
ATOM 721 C CA . VAL A 1 88 ? -2.938 -3.719 -15.588 1.00 97.94 88 VAL A CA 1
ATOM 722 C C . VAL A 1 88 ? -1.929 -2.736 -16.179 1.00 97.94 88 VAL A C 1
ATOM 724 O O . VAL A 1 88 ? -1.212 -3.076 -17.115 1.00 97.94 88 VAL A O 1
ATOM 727 N N . SER A 1 89 ? -1.820 -1.528 -15.626 1.00 97.69 89 SER A N 1
ATOM 728 C CA . SER A 1 89 ? -0.922 -0.502 -16.168 1.00 97.69 89 SER A CA 1
ATOM 729 C C . SER A 1 89 ? 0.550 -0.909 -16.085 1.00 97.69 89 SER A C 1
ATOM 731 O O . SER A 1 89 ? 1.269 -0.738 -17.065 1.00 97.69 89 SER A O 1
ATOM 733 N N . PHE A 1 90 ? 1.013 -1.523 -14.991 1.00 96.44 90 PHE A N 1
ATOM 734 C CA . PHE A 1 90 ? 2.398 -2.003 -14.925 1.00 96.44 90 PHE A CA 1
ATOM 735 C C . PHE A 1 90 ? 2.692 -3.131 -15.919 1.00 96.44 90 PHE A C 1
ATOM 737 O O . PHE A 1 90 ? 3.802 -3.176 -16.446 1.00 96.44 90 PHE A O 1
ATOM 744 N N . LEU A 1 91 ? 1.719 -3.996 -16.228 1.00 95.94 91 LEU A N 1
ATOM 745 C CA . LEU A 1 91 ? 1.891 -5.012 -17.271 1.00 95.94 91 LEU A CA 1
ATOM 746 C C . LEU A 1 91 ? 1.973 -4.426 -18.682 1.00 95.94 91 LEU A C 1
ATOM 748 O O . LEU A 1 91 ? 2.661 -4.993 -19.525 1.00 95.94 91 LEU A O 1
ATOM 752 N N . LEU A 1 92 ? 1.248 -3.340 -18.956 1.00 96.06 92 LEU A N 1
ATOM 753 C CA . LEU A 1 92 ? 1.162 -2.769 -20.302 1.00 96.06 92 LEU A CA 1
ATOM 754 C C . LEU A 1 92 ? 2.292 -1.783 -20.609 1.00 96.06 92 LEU A C 1
ATOM 756 O O . LEU A 1 92 ? 2.747 -1.717 -21.745 1.00 96.06 92 LEU A O 1
ATOM 760 N N . GLN A 1 93 ? 2.742 -1.014 -19.618 1.00 94.38 93 GLN A N 1
ATOM 761 C CA . GLN A 1 93 ? 3.675 0.100 -19.837 1.00 94.38 93 GLN A CA 1
ATOM 762 C C . GLN A 1 93 ? 4.797 0.198 -18.792 1.00 94.38 93 GLN A C 1
ATOM 764 O O . GLN A 1 93 ? 5.580 1.145 -18.831 1.00 94.38 93 GLN A O 1
ATOM 769 N N . GLY A 1 94 ? 4.887 -0.730 -17.833 1.00 90.50 94 GLY A N 1
ATOM 770 C CA . GLY A 1 94 ? 5.884 -0.649 -16.764 1.00 90.50 94 GLY A CA 1
ATOM 771 C C . GLY A 1 94 ? 5.764 0.654 -15.969 1.00 90.50 94 GLY A C 1
ATOM 772 O O . GLY A 1 94 ? 4.664 1.031 -15.567 1.00 90.50 94 GLY A O 1
ATOM 773 N N . TYR A 1 95 ? 6.883 1.348 -15.745 1.00 86.56 95 TYR A N 1
ATOM 774 C CA . TYR A 1 95 ? 6.927 2.687 -15.132 1.00 86.56 95 TYR A CA 1
ATOM 775 C C . TYR A 1 95 ? 6.506 3.776 -16.136 1.00 86.56 95 TYR A C 1
ATOM 777 O O . TYR A 1 95 ? 7.325 4.528 -16.655 1.00 86.56 95 TYR A O 1
ATOM 785 N N . GLY A 1 96 ? 5.208 3.846 -16.423 1.00 89.12 96 GLY A N 1
ATOM 786 C CA . GLY A 1 96 ? 4.600 4.849 -17.294 1.00 89.12 96 GLY A CA 1
ATOM 787 C C . GLY A 1 96 ? 3.612 5.751 -16.552 1.00 89.12 96 GLY A C 1
ATOM 788 O O . GLY A 1 96 ? 3.345 5.585 -15.362 1.00 89.12 96 GLY A O 1
ATOM 789 N N . MET A 1 97 ? 3.009 6.694 -17.277 1.00 91.62 97 MET A N 1
ATOM 790 C CA . MET A 1 97 ? 2.121 7.715 -16.704 1.00 91.62 97 MET A CA 1
ATOM 791 C C . MET A 1 97 ? 0.972 7.116 -15.877 1.00 91.62 97 MET A C 1
ATOM 793 O O . MET A 1 97 ? 0.795 7.480 -14.718 1.00 91.62 97 MET A O 1
ATOM 797 N N . TYR A 1 98 ? 0.210 6.171 -16.441 1.00 94.94 98 TYR A N 1
ATOM 798 C CA . TYR A 1 98 ? -0.930 5.565 -15.739 1.00 94.94 98 TYR A CA 1
ATOM 799 C C . TYR A 1 98 ? -0.552 4.756 -14.489 1.00 94.94 98 TYR A C 1
ATOM 801 O O . TYR A 1 98 ? -1.262 4.823 -13.490 1.00 94.94 98 TYR A O 1
ATOM 809 N N . SER A 1 99 ? 0.564 4.028 -14.497 1.00 94.38 99 SER A N 1
ATOM 810 C CA . SER A 1 99 ? 1.014 3.240 -13.343 1.00 94.38 99 SER A CA 1
ATOM 811 C C . SER A 1 99 ? 1.502 4.136 -12.210 1.00 94.38 99 SER A C 1
ATOM 813 O O . SER A 1 99 ? 1.196 3.864 -11.045 1.00 94.38 99 SER A O 1
ATOM 815 N N . ILE A 1 100 ? 2.161 5.251 -12.540 1.00 92.25 100 ILE A N 1
ATOM 816 C CA . ILE A 1 100 ? 2.491 6.305 -11.574 1.00 92.25 100 ILE A CA 1
ATOM 817 C C . ILE A 1 100 ? 1.205 6.935 -11.029 1.00 92.25 100 ILE A C 1
ATOM 819 O O . ILE A 1 100 ? 1.027 6.976 -9.816 1.00 92.25 100 ILE A O 1
ATOM 823 N N . LEU A 1 101 ? 0.273 7.343 -11.897 1.00 95.44 101 LEU A N 1
ATOM 824 C CA . LEU A 1 101 ? -0.990 7.966 -11.492 1.00 95.44 101 LEU A CA 1
ATOM 825 C C . LEU A 1 101 ? -1.785 7.083 -10.522 1.00 95.44 101 LEU A C 1
ATOM 827 O O . LEU A 1 101 ? -2.163 7.543 -9.445 1.00 95.44 101 LEU A O 1
ATOM 831 N N . PHE A 1 102 ? -2.018 5.813 -10.865 1.00 98.06 102 PHE A N 1
ATOM 832 C CA . PHE A 1 102 ? -2.764 4.909 -9.990 1.00 98.06 102 PHE A CA 1
ATOM 833 C C . PHE A 1 102 ? -2.031 4.648 -8.667 1.00 98.06 102 PHE A C 1
ATOM 835 O O . PHE A 1 102 ? -2.676 4.618 -7.618 1.00 98.06 102 PHE A O 1
ATOM 842 N N . SER A 1 103 ? -0.699 4.531 -8.686 1.00 96.50 103 SER A N 1
ATOM 843 C CA . SER A 1 103 ? 0.109 4.368 -7.466 1.00 96.50 103 SER A CA 1
ATOM 844 C C . SER A 1 103 ? 0.060 5.606 -6.566 1.00 96.50 103 SER A C 1
ATOM 846 O O . SER A 1 103 ? -0.085 5.483 -5.349 1.00 96.50 103 SER A O 1
ATOM 848 N N . SER A 1 104 ? 0.116 6.805 -7.145 1.00 96.25 104 SER A N 1
ATOM 849 C CA . SER A 1 104 ? -0.010 8.069 -6.414 1.00 96.25 104 SER A CA 1
ATOM 850 C C . SER A 1 104 ? -1.405 8.239 -5.815 1.00 96.25 104 SER A C 1
ATOM 852 O O . SER A 1 104 ? -1.535 8.604 -4.647 1.00 96.25 104 SER A O 1
ATOM 854 N N . LEU A 1 105 ? -2.461 7.918 -6.568 1.00 98.12 105 LEU A N 1
ATOM 855 C CA . LEU A 1 105 ? -3.833 7.950 -6.056 1.00 98.12 105 LEU A CA 1
ATOM 856 C C . LEU A 1 105 ? -4.044 6.931 -4.932 1.00 98.12 105 LEU A C 1
ATOM 858 O O . LEU A 1 105 ? -4.669 7.262 -3.923 1.00 98.12 105 LEU A O 1
ATOM 862 N N . PHE A 1 106 ? -3.485 5.722 -5.060 1.00 98.56 106 PHE A N 1
ATOM 863 C CA . PHE A 1 106 ? -3.502 4.725 -3.985 1.00 98.56 106 PHE A CA 1
ATOM 864 C C . PHE A 1 106 ? -2.883 5.304 -2.713 1.00 98.56 106 PHE A C 1
ATOM 866 O O . PHE A 1 106 ? -3.429 5.140 -1.619 1.00 98.56 106 PHE A O 1
ATOM 873 N N . GLN A 1 107 ? -1.784 6.043 -2.858 1.00 97.75 107 GLN A N 1
ATOM 874 C CA . GLN A 1 107 ? -1.104 6.635 -1.723 1.00 97.75 107 GLN A CA 1
ATOM 875 C C . GLN A 1 107 ? -1.951 7.694 -1.008 1.00 97.75 107 GLN A C 1
ATOM 877 O O . GLN A 1 107 ? -2.031 7.700 0.222 1.00 97.75 107 GLN A O 1
ATOM 882 N N . VAL A 1 108 ? -2.657 8.533 -1.766 1.00 98.19 108 VAL A N 1
ATOM 883 C CA . VAL A 1 108 ? -3.612 9.502 -1.209 1.00 98.19 108 VAL A CA 1
ATOM 884 C C . VAL A 1 108 ? -4.738 8.791 -0.451 1.00 98.19 108 VAL A C 1
ATOM 886 O O . VAL A 1 108 ? -5.049 9.163 0.682 1.00 98.19 108 VAL A O 1
ATOM 889 N N . VAL A 1 109 ? -5.315 7.727 -1.022 1.00 98.50 109 VAL A N 1
ATOM 890 C CA . VAL A 1 109 ? -6.354 6.922 -0.352 1.00 98.50 109 VAL A CA 1
ATOM 891 C C . VAL A 1 109 ? -5.826 6.297 0.945 1.00 98.50 109 VAL A C 1
ATOM 893 O O . VAL A 1 109 ? -6.534 6.292 1.955 1.00 98.50 109 VAL A O 1
ATOM 896 N N . SER A 1 110 ? -4.574 5.835 0.956 1.00 97.94 110 SER A N 1
ATOM 897 C CA . SER A 1 110 ? -3.905 5.304 2.150 1.00 97.94 110 SER A CA 1
ATOM 898 C C . SER A 1 110 ? -3.783 6.353 3.264 1.00 97.94 110 SER A C 1
ATOM 900 O O . SER A 1 110 ? -4.091 6.064 4.421 1.00 97.94 110 SER A O 1
ATOM 902 N N . TYR A 1 111 ? -3.443 7.604 2.942 1.00 98.38 111 TYR A N 1
ATOM 903 C CA . TYR A 1 111 ? -3.409 8.681 3.942 1.00 98.38 111 TYR A CA 1
ATOM 904 C C . TYR A 1 111 ? -4.792 8.997 4.516 1.00 98.38 111 TYR A C 1
ATOM 906 O O . TYR A 1 111 ? -4.943 9.162 5.730 1.00 98.38 111 TYR A O 1
ATOM 914 N N . VAL A 1 112 ? -5.824 9.029 3.666 1.00 98.25 112 VAL A N 1
ATOM 915 C CA . VAL A 1 112 ? -7.211 9.220 4.117 1.00 98.25 112 VAL A CA 1
ATOM 916 C C . VAL A 1 112 ? -7.631 8.084 5.051 1.00 98.25 112 VAL A C 1
ATOM 918 O O . VAL A 1 112 ? -8.266 8.338 6.078 1.00 98.25 112 VAL A O 1
ATOM 921 N N . PHE A 1 113 ? -7.250 6.842 4.739 1.00 98.31 113 PHE A N 1
ATOM 922 C CA . PHE A 1 113 ? -7.482 5.690 5.607 1.00 98.31 113 PHE A CA 1
ATOM 923 C C . PHE A 1 113 ? -6.824 5.862 6.980 1.00 98.31 113 PHE A C 1
ATOM 925 O O . PHE A 1 113 ? -7.509 5.721 7.994 1.00 98.31 113 PHE A O 1
ATOM 932 N N . ILE A 1 114 ? -5.536 6.222 7.019 1.00 98.00 114 ILE A N 1
ATOM 933 C CA . ILE A 1 114 ? -4.781 6.452 8.261 1.00 98.00 114 ILE A CA 1
ATOM 934 C C . ILE A 1 114 ? -5.495 7.483 9.144 1.00 98.00 114 ILE A C 1
ATOM 936 O O . ILE A 1 114 ? -5.793 7.212 10.310 1.00 98.00 114 ILE A O 1
ATOM 940 N N . TRP A 1 115 ? -5.840 8.639 8.571 1.00 97.38 115 TRP A N 1
ATOM 941 C CA . TRP A 1 115 ? -6.526 9.707 9.297 1.00 97.38 115 TRP A CA 1
ATOM 942 C C . TRP A 1 115 ? -7.882 9.257 9.861 1.00 97.38 115 TRP A C 1
ATOM 944 O O . TRP A 1 115 ? -8.205 9.529 11.022 1.00 97.38 115 TRP A O 1
ATOM 954 N N . ARG A 1 116 ? -8.675 8.523 9.068 1.00 96.75 116 ARG A N 1
ATOM 955 C CA . ARG A 1 116 ? -9.982 8.002 9.498 1.00 96.75 116 ARG A CA 1
ATOM 956 C C . ARG A 1 116 ? -9.857 7.001 10.643 1.00 96.75 116 ARG A C 1
ATOM 958 O O . ARG A 1 116 ? -10.584 7.133 11.627 1.00 96.75 116 ARG A O 1
ATOM 965 N N . VAL A 1 117 ? -8.914 6.063 10.554 1.00 96.25 117 VAL A N 1
ATOM 966 C CA . VAL A 1 117 ? -8.669 5.066 11.607 1.00 96.25 117 VAL A CA 1
ATOM 967 C C . VAL A 1 117 ? -8.268 5.738 12.917 1.00 96.25 117 VAL A C 1
ATOM 969 O O . VAL A 1 117 ? -8.812 5.386 13.961 1.00 96.25 117 VAL A O 1
ATOM 972 N N . TRP A 1 118 ? -7.385 6.742 12.894 1.00 94.25 118 TRP A N 1
ATOM 973 C CA . TRP A 1 118 ? -7.022 7.473 14.114 1.00 94.25 118 TRP A CA 1
ATOM 974 C C . TRP A 1 118 ? -8.216 8.156 14.777 1.00 94.25 118 TRP A C 1
ATOM 976 O O . TRP A 1 118 ? -8.298 8.174 16.009 1.00 94.25 118 TRP A O 1
ATOM 986 N N . ARG A 1 119 ? -9.145 8.689 13.978 1.00 93.31 119 ARG A N 1
ATOM 987 C CA . ARG A 1 119 ? -10.343 9.378 14.464 1.00 93.31 119 ARG A CA 1
ATOM 988 C C . ARG A 1 119 ? -11.403 8.421 15.011 1.00 93.31 119 ARG A C 1
ATOM 990 O O . ARG A 1 119 ? -12.013 8.720 16.032 1.00 93.31 119 ARG A O 1
ATOM 997 N N . ASP A 1 120 ? -11.640 7.298 14.341 1.00 94.81 120 ASP A N 1
ATOM 998 C CA . ASP A 1 120 ? -12.730 6.369 14.674 1.00 94.81 120 ASP A CA 1
ATOM 999 C C . ASP A 1 120 ? -12.258 5.140 15.487 1.00 94.81 120 ASP A C 1
ATOM 1001 O O . ASP A 1 120 ? -12.981 4.141 15.578 1.00 94.81 120 ASP A O 1
ATOM 1005 N N . ARG A 1 121 ? -11.055 5.190 16.078 1.00 92.38 121 ARG A N 1
ATOM 1006 C CA . ARG A 1 121 ? -10.488 4.097 16.884 1.00 92.38 121 ARG A CA 1
ATOM 1007 C C . ARG A 1 121 ? -11.335 3.741 18.112 1.00 92.38 121 ARG A C 1
ATOM 1009 O O . ARG A 1 121 ? -12.001 4.603 18.701 1.00 92.38 121 ARG A O 1
ATOM 1016 N N . ASN A 1 122 ? -11.298 2.477 18.516 1.00 87.06 122 ASN A N 1
ATOM 1017 C CA . ASN A 1 122 ? -11.863 1.998 19.780 1.00 87.06 122 ASN A CA 1
ATOM 1018 C C . ASN A 1 122 ? -10.891 2.210 20.964 1.00 87.06 122 ASN A C 1
ATOM 1020 O O . ASN A 1 122 ? -9.846 2.842 20.819 1.00 87.06 122 ASN A O 1
ATOM 1024 N N . SER A 1 123 ? -11.279 1.733 22.149 1.00 70.44 123 SER A N 1
ATOM 1025 C CA . SER A 1 123 ? -10.567 1.908 23.422 1.00 70.44 123 SER A CA 1
ATOM 1026 C C . SER A 1 123 ? -9.560 0.795 23.747 1.00 70.44 123 SER A C 1
ATOM 1028 O O . SER A 1 123 ? -9.224 0.634 24.914 1.00 70.44 123 SER A O 1
ATOM 1030 N N . SER A 1 124 ? -9.103 -0.013 22.779 1.00 68.25 124 SER A N 1
ATOM 1031 C CA . SER A 1 124 ? -8.062 -1.018 23.054 1.00 68.25 124 SER A CA 1
ATOM 1032 C C . SER A 1 124 ? -6.730 -0.307 23.331 1.00 68.25 124 SER A C 1
ATOM 1034 O O . SER A 1 124 ? -6.034 0.131 22.405 1.00 68.25 124 SER A O 1
ATOM 1036 N N . GLU A 1 125 ? -6.429 -0.115 24.613 1.00 72.75 125 GLU A N 1
ATOM 1037 C CA . GLU A 1 125 ? -5.251 0.603 25.084 1.00 72.75 125 GLU A CA 1
ATOM 1038 C C . GLU A 1 125 ? -4.039 -0.327 25.107 1.00 72.75 125 GLU A C 1
ATOM 1040 O O . GLU A 1 125 ? -3.854 -1.110 26.031 1.00 72.75 125 GLU A O 1
ATOM 1045 N N . GLY A 1 126 ? -3.209 -0.203 24.074 1.00 82.75 126 GLY A N 1
ATOM 1046 C CA . GLY A 1 126 ? -1.911 -0.860 23.978 1.00 82.75 126 GLY A CA 1
ATOM 1047 C C . GLY A 1 126 ? -1.655 -1.413 22.586 1.00 82.75 126 GLY A C 1
ATOM 1048 O O . GLY A 1 126 ? -0.824 -0.884 21.851 1.00 82.75 126 GLY A O 1
ATOM 1049 N N .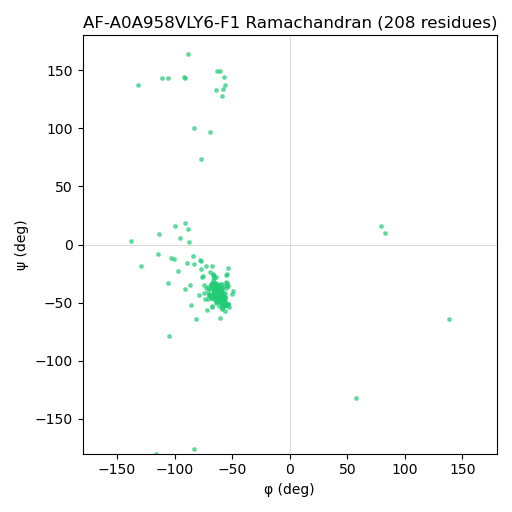 SER A 1 127 ? -2.455 -2.376 22.143 1.00 91.81 127 SER A N 1
ATOM 1050 C CA . SER A 1 127 ? -2.392 -2.930 20.787 1.00 91.81 127 SER A CA 1
ATOM 1051 C C . SER A 1 127 ? -2.533 -1.852 19.706 1.00 91.81 127 SER A C 1
ATOM 1053 O O . SER A 1 127 ? -1.819 -1.871 18.701 1.00 91.81 127 SER A O 1
ATOM 1055 N N . PHE A 1 128 ? -3.380 -0.840 19.936 1.00 93.25 128 PHE A N 1
ATOM 1056 C CA . PHE A 1 128 ? -3.519 0.287 19.011 1.00 93.25 128 PHE A CA 1
ATOM 1057 C C . PHE A 1 128 ? -2.266 1.168 18.923 1.00 93.25 128 PHE A C 1
ATOM 1059 O O . PHE A 1 128 ? -2.061 1.822 17.904 1.00 93.25 128 PHE A O 1
ATOM 1066 N N . TYR A 1 129 ? -1.416 1.207 19.952 1.00 92.62 129 TYR A N 1
ATOM 1067 C CA . TYR A 1 129 ? -0.163 1.965 19.908 1.00 92.62 129 TYR A CA 1
ATOM 1068 C C . TYR A 1 129 ? 0.761 1.420 18.810 1.00 92.62 129 TYR A C 1
ATOM 1070 O O . TYR A 1 129 ? 1.289 2.189 18.007 1.00 92.62 129 TYR A O 1
ATOM 1078 N N . LEU A 1 130 ? 0.859 0.091 18.696 1.00 95.00 130 LEU A N 1
ATOM 1079 C CA . LEU A 1 130 ? 1.600 -0.560 17.616 1.00 95.00 130 LEU A CA 1
ATOM 1080 C C . LEU A 1 130 ? 0.955 -0.308 16.248 1.00 95.00 130 LEU A C 1
ATOM 1082 O O . LEU A 1 130 ? 1.661 0.025 15.301 1.00 95.00 130 LEU A O 1
ATOM 1086 N N . VAL A 1 131 ? -0.380 -0.365 16.143 1.00 96.81 131 VAL A N 1
ATOM 1087 C CA . VAL A 1 131 ? -1.090 -0.003 14.898 1.00 96.81 131 VAL A CA 1
ATOM 1088 C C . VAL A 1 131 ? -0.833 1.454 14.512 1.00 96.81 131 VAL A C 1
ATOM 1090 O O . VAL A 1 131 ? -0.629 1.759 13.339 1.00 96.81 131 VAL A O 1
ATOM 1093 N N . LYS A 1 132 ? -0.821 2.372 15.483 1.00 95.62 132 LYS A N 1
ATOM 1094 C CA . LYS A 1 132 ? -0.534 3.789 15.250 1.00 95.62 132 LYS A CA 1
ATOM 1095 C C . LYS A 1 132 ? 0.861 3.955 14.655 1.00 95.62 132 LYS A C 1
ATOM 1097 O O . LYS A 1 132 ? 0.978 4.623 13.632 1.00 95.62 132 LYS A O 1
ATOM 1102 N N . TRP A 1 133 ? 1.883 3.338 15.244 1.00 96.19 133 TRP A N 1
ATOM 1103 C CA . TRP A 1 133 ? 3.243 3.393 14.706 1.00 96.19 133 TRP A CA 1
ATOM 1104 C C . TRP A 1 133 ? 3.374 2.700 13.356 1.00 96.19 133 TRP A C 1
ATOM 1106 O O . TRP A 1 133 ? 3.999 3.262 12.463 1.00 96.19 133 TRP A O 1
ATOM 1116 N N . ALA A 1 134 ? 2.710 1.561 13.154 1.00 97.81 134 ALA A N 1
ATOM 1117 C CA . ALA A 1 134 ? 2.633 0.919 11.847 1.00 97.81 134 ALA A CA 1
ATOM 1118 C C . ALA A 1 134 ? 2.115 1.910 10.788 1.00 97.81 134 ALA A C 1
ATOM 1120 O O . ALA A 1 134 ? 2.761 2.115 9.762 1.00 97.81 134 ALA A O 1
ATOM 1121 N N . LEU A 1 135 ? 0.985 2.578 11.050 1.00 97.81 135 LEU A N 1
ATOM 1122 C CA . LEU A 1 135 ? 0.393 3.571 10.145 1.00 97.81 135 LEU A CA 1
ATOM 1123 C C . LEU A 1 135 ? 1.314 4.786 9.919 1.00 97.81 135 LEU A C 1
ATOM 1125 O O . LEU A 1 135 ? 1.370 5.295 8.800 1.00 97.81 135 LEU A O 1
ATOM 1129 N N . ILE A 1 136 ? 2.051 5.233 10.945 1.00 97.94 136 ILE A N 1
ATOM 1130 C CA . ILE A 1 136 ? 3.063 6.295 10.812 1.00 97.94 136 ILE A CA 1
ATOM 1131 C C . ILE A 1 136 ? 4.189 5.842 9.882 1.00 97.94 136 ILE A C 1
ATOM 1133 O O . ILE A 1 136 ? 4.523 6.572 8.955 1.00 97.94 136 ILE A O 1
ATOM 1137 N N . TYR A 1 137 ? 4.743 4.643 10.071 1.00 98.12 137 TYR A N 1
ATOM 1138 C CA . TYR A 1 137 ? 5.799 4.121 9.201 1.00 98.12 137 TYR A CA 1
ATOM 1139 C C . TYR A 1 137 ? 5.315 3.857 7.779 1.00 98.12 137 TYR A C 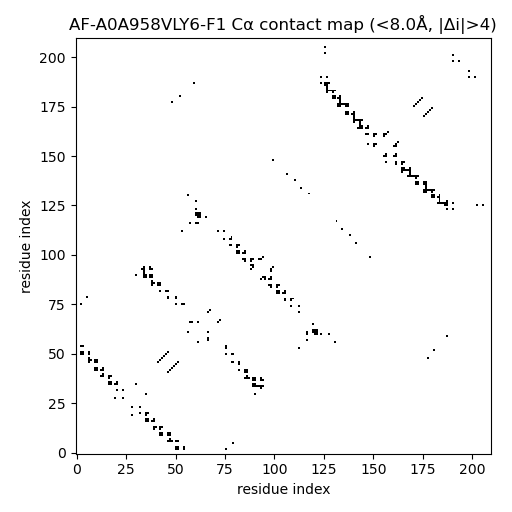1
ATOM 1141 O O . TYR A 1 137 ? 6.062 4.088 6.830 1.00 98.12 137 TYR A O 1
ATOM 1149 N N . ASN A 1 138 ? 4.052 3.460 7.608 1.00 97.69 138 ASN A N 1
ATOM 1150 C CA . ASN A 1 138 ? 3.428 3.400 6.295 1.00 97.69 138 ASN A CA 1
ATOM 1151 C C . ASN A 1 138 ? 3.444 4.778 5.634 1.00 97.69 138 ASN A C 1
ATOM 1153 O O . ASN A 1 138 ? 3.980 4.907 4.543 1.00 97.69 138 ASN A O 1
ATOM 1157 N N . ALA A 1 139 ? 2.951 5.825 6.304 1.00 98.19 139 ALA A N 1
ATOM 1158 C CA . ALA A 1 139 ? 3.013 7.184 5.769 1.00 98.19 139 ALA A CA 1
ATOM 1159 C C . ALA A 1 139 ? 4.459 7.641 5.508 1.00 98.19 139 ALA A C 1
ATOM 1161 O O . ALA A 1 139 ? 4.745 8.166 4.437 1.00 98.19 139 ALA A O 1
ATOM 1162 N N . LEU A 1 140 ? 5.385 7.395 6.434 1.00 98.44 140 LEU A N 1
ATOM 1163 C CA . LEU A 1 140 ? 6.782 7.808 6.306 1.00 98.44 140 LEU A CA 1
ATOM 1164 C C . LEU A 1 140 ? 7.473 7.136 5.117 1.00 98.44 140 LEU A C 1
ATOM 1166 O O . LEU A 1 140 ? 8.149 7.812 4.348 1.00 98.44 140 LEU A O 1
ATOM 1170 N N . SER A 1 141 ? 7.244 5.835 4.907 1.00 97.88 141 SER A N 1
ATOM 1171 C CA . SER A 1 141 ? 7.844 5.071 3.802 1.00 97.88 141 SER A CA 1
ATOM 1172 C C . SER A 1 141 ? 7.581 5.695 2.43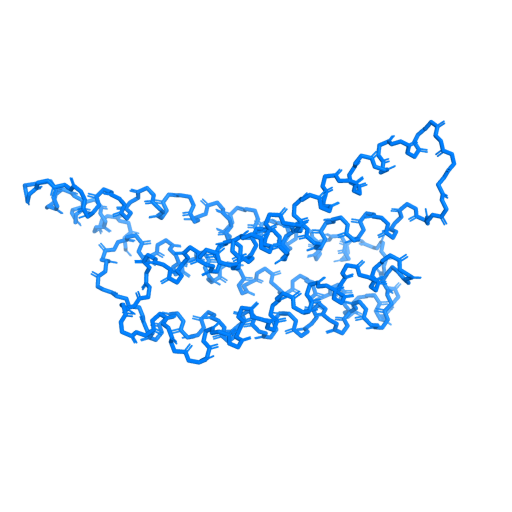1 1.00 97.88 141 SER A C 1
ATOM 1174 O O . SER A 1 141 ? 8.358 5.529 1.494 1.00 97.88 141 SER A O 1
ATOM 1176 N N . THR A 1 142 ? 6.494 6.454 2.313 1.00 97.50 142 THR A N 1
ATOM 1177 C CA . THR A 1 142 ? 5.971 6.930 1.032 1.00 97.50 142 THR A CA 1
ATOM 1178 C C . THR A 1 142 ? 6.756 8.108 0.474 1.00 97.50 142 THR A C 1
ATOM 1180 O O . THR A 1 142 ? 6.670 8.386 -0.721 1.00 97.50 142 THR A O 1
ATOM 1183 N N . LEU A 1 143 ? 7.603 8.731 1.300 1.00 98.06 143 LEU A N 1
ATOM 1184 C CA . LEU A 1 143 ? 8.641 9.645 0.829 1.00 98.06 143 LEU A CA 1
ATOM 1185 C C . LEU A 1 143 ? 9.544 8.968 -0.216 1.00 98.06 143 LEU A C 1
ATOM 1187 O O . LEU A 1 143 ? 9.960 9.630 -1.161 1.00 98.06 143 LEU A O 1
ATOM 1191 N N . GLY A 1 144 ? 9.770 7.652 -0.104 1.00 97.00 144 GLY A N 1
ATOM 1192 C CA . GLY A 1 144 ? 10.516 6.860 -1.082 1.00 97.00 144 GLY A CA 1
ATOM 1193 C C . GLY A 1 144 ? 9.873 6.870 -2.477 1.00 97.00 144 GLY A C 1
ATOM 1194 O O . GLY A 1 144 ? 10.476 7.413 -3.394 1.00 97.00 144 GLY A O 1
ATOM 1195 N N . PRO A 1 145 ? 8.646 6.350 -2.680 1.00 94.19 145 PRO A N 1
ATOM 1196 C CA . PRO A 1 145 ? 7.948 6.395 -3.965 1.00 94.19 145 PRO A CA 1
ATOM 1197 C C . PRO A 1 145 ? 7.746 7.806 -4.534 1.00 94.19 145 PRO A C 1
ATOM 1199 O O . PRO A 1 145 ? 7.851 7.981 -5.748 1.00 94.19 145 PRO A O 1
ATOM 1202 N N . TRP A 1 146 ? 7.502 8.822 -3.694 1.00 95.62 146 TRP A N 1
ATOM 1203 C CA . TRP A 1 146 ? 7.463 10.214 -4.162 1.00 95.62 146 TRP A CA 1
ATOM 1204 C C . TRP A 1 146 ? 8.825 10.662 -4.705 1.00 95.62 146 TRP A C 1
ATOM 1206 O O . TRP A 1 146 ? 8.891 11.225 -5.799 1.00 95.62 146 TRP A O 1
ATOM 1216 N N . ALA A 1 147 ? 9.915 10.354 -3.994 1.00 95.81 147 ALA A N 1
ATOM 1217 C CA . ALA A 1 147 ? 11.271 10.617 -4.463 1.00 95.81 147 ALA A CA 1
ATOM 1218 C C . ALA A 1 147 ? 11.597 9.826 -5.740 1.00 95.81 147 ALA A C 1
ATOM 1220 O O . ALA A 1 147 ? 12.110 10.411 -6.686 1.00 95.81 147 ALA A O 1
ATOM 1221 N N . VAL A 1 148 ? 11.227 8.545 -5.825 1.00 92.56 148 VAL A N 1
ATOM 1222 C CA . VAL A 1 148 ? 11.372 7.704 -7.028 1.00 92.56 148 VAL A CA 1
ATOM 1223 C C . VAL A 1 148 ? 10.672 8.340 -8.230 1.00 92.56 148 VAL A C 1
ATOM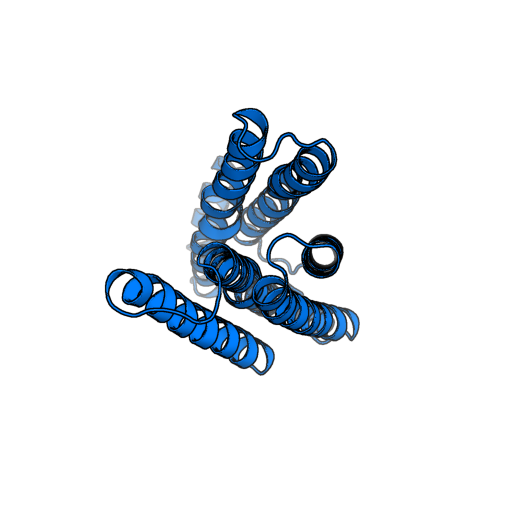 1225 O O . VAL A 1 148 ? 11.265 8.417 -9.304 1.00 92.56 148 VAL A O 1
ATOM 1228 N N . GLY A 1 149 ? 9.447 8.849 -8.058 1.00 89.38 149 GLY A N 1
ATOM 1229 C CA . GLY A 1 149 ? 8.725 9.557 -9.118 1.00 89.38 149 GLY A CA 1
ATOM 1230 C C . GLY A 1 149 ? 9.471 10.801 -9.611 1.00 89.38 149 GLY A C 1
ATOM 1231 O O . GLY A 1 149 ? 9.647 10.980 -10.816 1.00 89.38 149 GLY A O 1
ATOM 1232 N N . ILE A 1 150 ? 9.973 11.629 -8.688 1.00 91.62 150 ILE A N 1
ATOM 1233 C CA . ILE A 1 150 ? 10.745 12.843 -9.012 1.00 91.62 150 ILE A CA 1
ATOM 1234 C C . ILE A 1 150 ? 12.074 12.494 -9.694 1.00 91.62 150 ILE A C 1
ATOM 1236 O O . ILE A 1 150 ? 12.432 13.101 -10.702 1.00 91.62 150 ILE A O 1
ATOM 1240 N N . LEU A 1 151 ? 12.809 11.521 -9.156 1.00 92.75 151 LEU A N 1
ATOM 1241 C CA . LEU A 1 151 ? 14.104 11.086 -9.677 1.00 92.75 151 LEU A CA 1
ATOM 1242 C C . LEU A 1 151 ? 13.955 10.477 -11.071 1.00 92.75 151 LEU A C 1
ATOM 1244 O O . LEU A 1 151 ? 14.735 10.810 -11.961 1.00 92.75 151 LEU A O 1
ATOM 1248 N N . SER A 1 152 ? 12.913 9.672 -11.294 1.00 87.06 152 SER A N 1
ATOM 1249 C CA . SER A 1 152 ? 12.607 9.124 -12.616 1.00 87.06 152 SER A CA 1
ATOM 1250 C C . SER A 1 152 ? 12.291 10.225 -13.627 1.00 87.06 152 SER A C 1
ATOM 1252 O O . SER A 1 152 ? 12.790 10.174 -14.747 1.00 87.06 152 SER A O 1
ATOM 1254 N N . ALA A 1 153 ? 11.501 11.235 -13.247 1.00 87.88 153 ALA A N 1
ATOM 1255 C CA . ALA A 1 153 ? 11.166 12.355 -14.130 1.00 87.88 153 ALA A CA 1
ATOM 1256 C C . ALA A 1 153 ? 12.389 13.217 -14.490 1.00 87.88 153 ALA A C 1
ATOM 1258 O O . ALA A 1 153 ? 12.444 13.800 -15.568 1.00 87.88 153 ALA A O 1
ATOM 1259 N N . LYS A 1 154 ? 13.383 13.277 -13.599 1.00 92.12 154 LYS A N 1
ATOM 1260 C CA . LYS A 1 154 ? 14.650 13.989 -13.807 1.00 92.12 154 LYS A CA 1
ATOM 1261 C C . LYS A 1 154 ? 15.738 13.150 -14.496 1.00 92.12 154 LYS A C 1
ATOM 1263 O O . LYS A 1 154 ? 16.845 13.644 -14.668 1.00 92.12 154 LYS A O 1
ATOM 1268 N N . GLY A 1 155 ? 15.451 11.902 -14.877 1.00 90.50 155 GLY A N 1
ATOM 1269 C CA . GLY A 1 155 ? 16.414 11.028 -15.557 1.00 90.50 155 GLY A CA 1
ATOM 1270 C C . GLY A 1 155 ? 17.448 10.363 -14.640 1.00 90.50 155 GLY A C 1
ATOM 1271 O O . GLY A 1 155 ? 18.434 9.829 -15.134 1.00 90.50 155 GLY A O 1
ATOM 1272 N N . TYR A 1 156 ? 17.226 10.344 -13.323 1.00 92.88 156 TYR A N 1
ATOM 1273 C CA . TYR A 1 156 ? 18.116 9.705 -12.340 1.00 92.88 156 TYR A CA 1
ATOM 1274 C C . TYR A 1 156 ? 17.800 8.219 -12.095 1.00 92.88 156 TYR A C 1
ATOM 1276 O O . TYR A 1 156 ? 18.282 7.635 -11.122 1.00 92.88 156 TYR A O 1
ATOM 1284 N N . SER A 1 157 ? 16.982 7.585 -12.937 1.00 88.62 157 SER A N 1
ATOM 1285 C CA . SER A 1 157 ? 16.666 6.157 -12.817 1.00 88.62 157 SER A CA 1
ATOM 1286 C C . SER A 1 157 ? 17.933 5.298 -12.895 1.00 88.62 157 SER A C 1
ATOM 1288 O O . SER A 1 157 ? 18.698 5.409 -13.848 1.00 88.62 157 SER A O 1
ATOM 1290 N N . GLY A 1 158 ? 18.134 4.417 -11.911 1.00 88.56 158 GLY A N 1
ATOM 1291 C CA . GLY A 1 158 ? 19.318 3.549 -11.826 1.00 88.56 158 GLY A CA 1
ATOM 1292 C C . GLY A 1 158 ? 20.560 4.202 -11.208 1.00 88.56 158 GLY A C 1
ATOM 1293 O O . GLY A 1 158 ? 21.639 3.624 -11.273 1.00 88.56 158 GLY A O 1
ATOM 1294 N N . THR A 1 159 ? 20.424 5.394 -10.624 1.00 95.88 159 THR A N 1
ATOM 1295 C CA . THR A 1 159 ? 21.477 6.005 -9.798 1.00 95.88 159 THR A CA 1
ATOM 1296 C C . THR A 1 159 ? 21.361 5.582 -8.335 1.00 95.88 159 THR A C 1
ATOM 1298 O O . THR A 1 159 ? 20.303 5.150 -7.879 1.00 95.88 159 THR A O 1
ATOM 1301 N N . GLU A 1 160 ? 22.423 5.802 -7.563 1.00 96.88 160 GLU A N 1
ATOM 1302 C CA . GLU A 1 160 ? 22.445 5.559 -6.115 1.00 96.88 160 GLU A CA 1
ATOM 1303 C C . GLU A 1 160 ? 21.325 6.285 -5.353 1.00 96.88 160 GLU A C 1
ATOM 1305 O O . GLU A 1 160 ? 20.757 5.727 -4.417 1.00 96.88 160 GLU A O 1
ATOM 1310 N N . TYR A 1 161 ? 20.932 7.490 -5.782 1.00 95.94 161 TYR A N 1
ATOM 1311 C CA . TYR A 1 161 ? 19.816 8.226 -5.179 1.00 95.94 161 TYR A CA 1
ATOM 1312 C C . TYR A 1 161 ? 18.472 7.533 -5.416 1.00 95.94 161 TYR A C 1
ATOM 1314 O O . TYR A 1 161 ? 17.610 7.511 -4.535 1.00 95.94 161 TYR A O 1
ATOM 1322 N N . TYR A 1 162 ? 18.289 6.970 -6.611 1.00 94.94 162 TYR A N 1
ATOM 1323 C CA . TYR A 1 162 ? 17.087 6.229 -6.977 1.00 94.94 162 TYR A CA 1
ATOM 1324 C C . TYR A 1 162 ? 16.983 4.934 -6.170 1.00 94.94 162 TYR A C 1
ATOM 1326 O O . TYR A 1 162 ? 15.938 4.653 -5.579 1.00 94.94 162 TYR A O 1
ATOM 1334 N N . ASP A 1 163 ? 18.088 4.200 -6.065 1.00 95.44 163 ASP A N 1
ATOM 1335 C CA . ASP A 1 163 ? 18.155 2.972 -5.278 1.00 95.44 163 ASP A CA 1
ATOM 1336 C C . ASP A 1 163 ? 17.976 3.256 -3.781 1.00 95.44 163 ASP A C 1
ATOM 1338 O O . ASP A 1 163 ? 17.206 2.567 -3.112 1.00 95.44 163 ASP A O 1
AT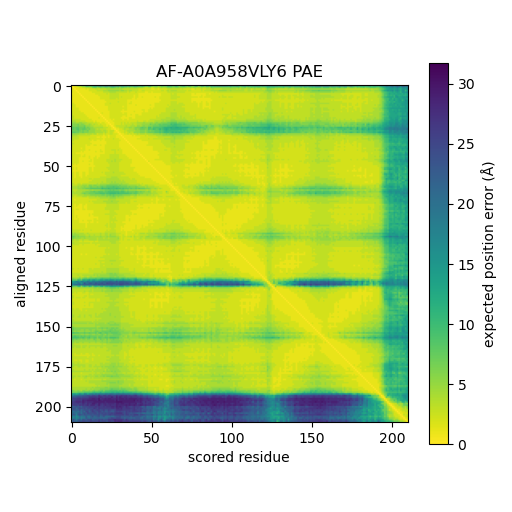OM 1342 N N . ALA A 1 164 ? 18.581 4.326 -3.255 1.00 97.75 164 ALA A N 1
ATOM 1343 C CA . ALA A 1 164 ? 18.384 4.764 -1.875 1.00 97.75 164 ALA A CA 1
ATOM 1344 C C . ALA A 1 164 ? 16.911 5.085 -1.572 1.00 97.75 164 ALA A C 1
ATOM 1346 O O . ALA A 1 164 ? 16.406 4.704 -0.516 1.00 97.75 164 ALA A O 1
ATOM 1347 N N . ALA A 1 165 ? 16.192 5.725 -2.500 1.00 97.44 165 ALA A N 1
ATOM 1348 C CA . ALA A 1 165 ? 14.764 6.000 -2.345 1.00 97.44 165 ALA A CA 1
ATOM 1349 C C . ALA A 1 165 ? 13.919 4.711 -2.317 1.00 97.44 165 ALA A C 1
ATOM 1351 O O . ALA A 1 165 ? 12.981 4.600 -1.518 1.00 97.44 165 ALA A O 1
ATOM 1352 N N . ILE A 1 166 ? 14.268 3.713 -3.137 1.00 95.44 166 ILE A N 1
ATOM 1353 C CA . ILE A 1 166 ? 13.637 2.385 -3.104 1.00 95.44 166 ILE A CA 1
ATOM 1354 C C . ILE A 1 166 ? 13.947 1.669 -1.785 1.00 95.44 166 ILE A C 1
ATOM 1356 O O . ILE A 1 166 ? 13.036 1.141 -1.147 1.00 95.44 166 ILE A O 1
ATOM 1360 N N . TYR A 1 167 ? 15.201 1.658 -1.336 1.00 97.50 167 TYR A N 1
ATOM 1361 C CA . TYR A 1 167 ? 15.579 0.998 -0.085 1.00 97.50 167 TYR A CA 1
ATOM 1362 C C . TYR A 1 167 ? 14.944 1.659 1.133 1.00 97.50 167 TYR A C 1
ATOM 1364 O O . TYR A 1 167 ? 14.465 0.955 2.020 1.00 97.50 167 TYR A O 1
ATOM 1372 N N . PHE A 1 168 ? 14.849 2.988 1.147 1.00 98.25 168 PHE A N 1
ATOM 1373 C CA . PHE A 1 168 ? 14.116 3.731 2.167 1.00 98.25 168 PHE A CA 1
ATOM 1374 C C . PHE A 1 168 ? 12.652 3.275 2.241 1.00 98.25 168 PHE A C 1
ATOM 1376 O O . PHE A 1 168 ? 12.150 2.954 3.320 1.00 98.25 168 PHE A O 1
ATOM 1383 N N . PHE A 1 169 ? 11.976 3.182 1.091 1.00 97.31 169 PHE A N 1
ATOM 1384 C CA . PHE A 1 169 ? 10.604 2.681 1.016 1.00 97.31 169 PHE A CA 1
ATOM 1385 C C . PHE A 1 169 ? 10.479 1.269 1.592 1.00 97.31 169 PHE A C 1
ATOM 1387 O O . PHE A 1 169 ? 9.655 1.028 2.479 1.00 97.31 169 PHE A O 1
ATOM 1394 N N . LEU A 1 170 ? 11.310 0.340 1.111 1.00 96.56 170 LEU A N 1
ATOM 1395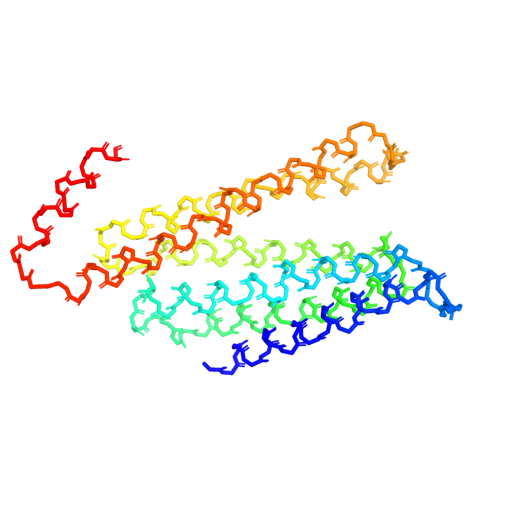 C CA . LEU A 1 170 ? 11.258 -1.064 1.513 1.00 96.56 170 LEU A CA 1
ATOM 1396 C C . LEU A 1 170 ? 11.573 -1.240 3.000 1.00 96.56 170 LEU A C 1
ATOM 1398 O O . LEU A 1 170 ? 10.895 -2.017 3.671 1.00 96.56 170 LEU A O 1
ATOM 1402 N N . HIS A 1 171 ? 12.546 -0.497 3.531 1.00 97.56 171 HIS A N 1
ATOM 1403 C CA . HIS A 1 171 ? 12.920 -0.557 4.940 1.00 97.56 171 HIS A CA 1
ATOM 1404 C C . HIS A 1 171 ? 11.724 -0.258 5.847 1.00 97.56 171 HIS A C 1
ATOM 1406 O O . HIS A 1 171 ? 11.394 -1.074 6.709 1.00 97.56 171 HIS A O 1
ATOM 1412 N N . PHE A 1 172 ? 11.040 0.867 5.622 1.00 97.88 172 PHE A N 1
ATOM 1413 C CA . PHE A 1 172 ? 9.905 1.276 6.452 1.00 97.88 172 PHE A CA 1
ATOM 1414 C C . PHE A 1 172 ? 8.625 0.485 6.174 1.00 97.88 172 PHE A C 1
ATOM 1416 O O . PHE A 1 172 ? 7.814 0.312 7.085 1.00 97.88 172 PHE A O 1
ATOM 1423 N N . GLN A 1 173 ? 8.438 -0.041 4.961 1.00 95.88 173 GLN A N 1
ATOM 1424 C CA . GLN A 1 173 ? 7.323 -0.943 4.679 1.00 95.88 173 GLN A CA 1
ATOM 1425 C C . GLN A 1 173 ? 7.470 -2.276 5.417 1.00 95.88 173 GLN A C 1
ATOM 1427 O O . GLN A 1 173 ? 6.557 -2.683 6.135 1.00 95.88 173 GLN A O 1
ATOM 1432 N N . TYR A 1 174 ? 8.613 -2.951 5.272 1.00 94.38 174 TYR A N 1
ATOM 1433 C CA . TYR A 1 174 ? 8.819 -4.255 5.897 1.00 94.38 174 TYR A CA 1
ATOM 1434 C C . TYR A 1 174 ? 8.985 -4.138 7.410 1.00 94.38 174 TYR A C 1
ATOM 1436 O O . TYR A 1 174 ? 8.194 -4.729 8.140 1.00 94.38 174 TYR A O 1
ATOM 1444 N N . ASN A 1 175 ? 9.956 -3.350 7.883 1.00 95.25 175 ASN A N 1
ATOM 1445 C CA . ASN A 1 175 ? 10.336 -3.306 9.302 1.00 95.25 175 ASN A CA 1
ATOM 1446 C C . ASN A 1 175 ? 9.441 -2.388 10.146 1.00 95.25 175 ASN A C 1
ATOM 1448 O O . ASN A 1 175 ? 9.435 -2.491 11.368 1.00 95.25 175 ASN A O 1
ATOM 1452 N N . GLY A 1 176 ? 8.683 -1.493 9.509 1.00 95.50 176 GLY A N 1
ATOM 1453 C CA . GLY A 1 176 ? 7.739 -0.606 10.182 1.00 95.50 176 GLY A CA 1
ATOM 1454 C C . GLY A 1 176 ? 6.300 -1.063 9.979 1.00 95.50 176 GLY A C 1
ATOM 1455 O O . GLY A 1 176 ? 5.698 -1.672 10.859 1.00 95.50 176 GLY A O 1
ATOM 1456 N N . TRP A 1 177 ? 5.740 -0.771 8.806 1.00 95.81 177 TRP A N 1
ATOM 1457 C CA . TRP A 1 177 ? 4.320 -0.971 8.510 1.00 95.81 177 TRP A CA 1
ATOM 1458 C C . TRP A 1 177 ? 3.846 -2.412 8.731 1.00 95.81 177 TRP A C 1
ATOM 1460 O O . TRP A 1 177 ? 2.926 -2.633 9.517 1.00 95.81 177 TRP A O 1
ATOM 1470 N N . PHE A 1 178 ? 4.458 -3.400 8.075 1.00 93.56 178 PHE A N 1
ATOM 1471 C CA . PHE A 1 178 ? 3.999 -4.788 8.173 1.00 93.56 178 PHE A CA 1
ATOM 1472 C C . PHE A 1 178 ? 4.453 -5.473 9.461 1.00 93.56 178 PHE A C 1
ATOM 1474 O O . PHE A 1 178 ? 3.650 -6.149 10.107 1.00 93.56 178 PHE A O 1
ATOM 1481 N N . MET A 1 179 ? 5.714 -5.286 9.857 1.00 94.19 179 MET A N 1
ATOM 1482 C CA . MET A 1 179 ? 6.272 -5.962 11.028 1.00 94.19 179 MET A CA 1
ATOM 1483 C C . MET A 1 179 ? 5.592 -5.546 12.333 1.00 94.19 179 MET A C 1
ATOM 1485 O O . MET A 1 179 ? 5.413 -6.402 13.192 1.00 94.19 179 MET A O 1
ATOM 1489 N N . LEU A 1 180 ? 5.144 -4.293 12.478 1.00 95.44 180 LEU A N 1
ATOM 1490 C CA . LEU A 1 180 ? 4.429 -3.843 13.681 1.00 95.44 180 LEU A CA 1
ATOM 1491 C C . LEU A 1 180 ? 2.964 -4.297 13.737 1.00 95.44 180 LEU A C 1
ATOM 1493 O O . LEU A 1 180 ? 2.391 -4.364 14.825 1.00 95.44 180 LEU A O 1
ATOM 1497 N N . LEU A 1 181 ? 2.346 -4.642 12.602 1.00 94.00 181 LEU A N 1
ATOM 1498 C CA . LEU A 1 181 ? 0.960 -5.119 12.592 1.00 94.00 181 LEU A CA 1
ATOM 1499 C C . LEU A 1 181 ? 0.814 -6.499 13.243 1.00 94.00 181 LEU A C 1
ATOM 1501 O O . LEU A 1 181 ? -0.161 -6.730 13.952 1.00 94.00 181 LEU A O 1
ATOM 1505 N N . LEU A 1 182 ? 1.775 -7.403 13.046 1.00 91.44 182 LEU A N 1
ATOM 1506 C CA . LEU A 1 182 ? 1.747 -8.750 13.631 1.00 91.44 182 LEU A CA 1
ATOM 1507 C C . LEU A 1 182 ? 1.685 -8.752 15.175 1.00 91.44 182 LEU A C 1
ATOM 1509 O O . LEU A 1 182 ? 0.732 -9.319 15.718 1.00 91.44 182 LEU A O 1
ATOM 1513 N N . PRO A 1 183 ? 2.617 -8.106 15.909 1.00 91.88 183 PRO A N 1
ATOM 1514 C CA . PRO A 1 183 ? 2.533 -8.015 17.362 1.00 91.88 183 PRO A CA 1
ATOM 1515 C C . PRO A 1 183 ? 1.324 -7.193 17.820 1.00 91.88 183 PRO A C 1
ATOM 1517 O O . PRO A 1 183 ? 0.780 -7.483 18.882 1.00 91.88 183 PRO A O 1
ATOM 1520 N N . ALA A 1 184 ? 0.831 -6.235 17.022 1.00 93.62 184 ALA A N 1
ATOM 1521 C CA . ALA A 1 184 ? -0.415 -5.540 17.339 1.00 93.62 184 ALA A CA 1
ATOM 1522 C C . ALA A 1 184 ? -1.600 -6.513 17.431 1.00 93.62 184 ALA A C 1
ATOM 1524 O O . ALA A 1 184 ? -2.340 -6.472 18.414 1.00 93.62 184 ALA A O 1
ATOM 1525 N N . PHE A 1 185 ? -1.761 -7.421 16.458 1.00 91.38 185 PHE A N 1
ATOM 1526 C CA . PHE A 1 185 ? -2.803 -8.457 16.515 1.00 91.38 185 PHE A CA 1
ATOM 1527 C C . PHE A 1 185 ? -2.655 -9.354 17.737 1.00 91.38 185 PHE A C 1
ATOM 1529 O O . PHE A 1 185 ? -3.648 -9.625 18.411 1.00 91.38 185 PHE A O 1
ATOM 1536 N N . LEU A 1 186 ? -1.432 -9.796 18.033 1.00 90.31 186 LEU A N 1
ATOM 1537 C CA . LEU A 1 186 ? -1.167 -10.637 19.196 1.00 90.31 186 LEU A CA 1
ATOM 1538 C C . LEU A 1 186 ? -1.592 -9.934 20.494 1.00 90.31 186 LEU A C 1
ATOM 1540 O O . LEU A 1 186 ? -2.378 -10.494 21.257 1.00 90.31 186 LEU A O 1
ATOM 1544 N N . LEU A 1 187 ? -1.151 -8.688 20.698 1.00 90.25 187 LEU A N 1
ATOM 1545 C CA . LEU A 1 187 ? -1.529 -7.890 21.866 1.00 90.25 187 LEU A CA 1
ATOM 1546 C C . LEU A 1 187 ? -3.037 -7.660 21.940 1.00 90.25 187 LEU A C 1
ATOM 1548 O O . LEU A 1 187 ? -3.609 -7.768 23.017 1.00 90.25 187 LEU A O 1
ATOM 1552 N N . TYR A 1 188 ? -3.703 -7.414 20.810 1.00 91.00 188 TYR A N 1
ATOM 1553 C CA . TYR A 1 188 ? -5.155 -7.249 20.788 1.00 91.00 188 TYR A CA 1
ATOM 1554 C C . TYR A 1 188 ? -5.876 -8.491 21.324 1.00 91.00 188 TYR A C 1
ATOM 1556 O O . TYR A 1 188 ? -6.804 -8.375 22.125 1.00 91.00 188 TYR A O 1
ATOM 1564 N N . PHE A 1 189 ? -5.469 -9.692 20.908 1.00 88.56 189 PHE A N 1
ATOM 1565 C CA . PHE A 1 189 ? -6.079 -10.919 21.421 1.00 88.56 189 PHE A CA 1
ATOM 1566 C C . PHE A 1 189 ? -5.749 -11.159 22.893 1.00 88.56 189 PHE A C 1
ATOM 1568 O O . PHE A 1 189 ? -6.609 -11.645 23.620 1.00 88.56 189 PHE A O 1
ATOM 1575 N N . MET A 1 190 ? -4.551 -10.791 23.349 1.00 85.62 190 MET A N 1
ATOM 1576 C CA . MET A 1 190 ? -4.193 -10.859 24.767 1.00 85.62 190 MET A CA 1
ATOM 1577 C C . MET A 1 190 ? -5.043 -9.897 25.608 1.00 85.62 190 MET A C 1
ATOM 1579 O O . MET A 1 190 ? -5.590 -10.309 26.621 1.00 85.62 190 MET A O 1
ATOM 1583 N N . GLU A 1 191 ? -5.232 -8.654 25.165 1.00 85.00 191 GLU A N 1
ATOM 1584 C CA . GLU A 1 191 ? -6.042 -7.643 25.861 1.00 85.00 191 GLU A CA 1
ATOM 1585 C C . GLU A 1 191 ? -7.517 -8.048 25.997 1.00 85.00 191 GLU A C 1
ATOM 1587 O O . GLU A 1 191 ? -8.150 -7.732 27.000 1.00 85.00 191 GLU A O 1
ATOM 1592 N N . ASN A 1 192 ? -8.070 -8.743 24.996 1.00 80.94 192 ASN A N 1
ATOM 1593 C CA . ASN A 1 192 ? -9.504 -9.044 24.929 1.00 80.94 192 ASN A CA 1
ATOM 1594 C C . ASN A 1 192 ? -9.884 -10.470 25.371 1.00 80.94 192 ASN A C 1
ATOM 1596 O O . ASN A 1 192 ? -11.068 -10.725 25.571 1.00 80.94 192 ASN A O 1
ATOM 1600 N N . ASN A 1 193 ? -8.922 -11.390 25.526 1.00 75.88 193 ASN A N 1
ATOM 1601 C CA . ASN A 1 193 ? -9.176 -12.781 25.942 1.00 75.88 193 ASN A CA 1
ATOM 1602 C C . ASN A 1 193 ? -8.592 -13.133 27.325 1.00 75.88 193 ASN A C 1
ATOM 1604 O O . ASN A 1 193 ? -8.569 -14.305 27.699 1.00 75.88 193 ASN A O 1
ATOM 1608 N N . GLN A 1 194 ? -8.092 -12.154 28.081 1.00 62.91 194 GLN A N 1
ATOM 1609 C CA . GLN A 1 194 ? -7.484 -12.377 29.392 1.00 62.91 194 GLN A CA 1
ATOM 1610 C C . GLN A 1 194 ? -8.493 -12.271 30.556 1.00 62.91 194 GLN A C 1
ATOM 1612 O O . GLN A 1 194 ? -9.356 -11.390 30.537 1.00 62.91 194 GLN A O 1
ATOM 1617 N N . PRO A 1 195 ? -8.373 -13.105 31.612 1.00 56.91 195 PRO A N 1
ATOM 1618 C CA . PRO A 1 195 ? -9.064 -12.861 32.878 1.00 56.91 195 PRO A CA 1
ATOM 1619 C C . PRO A 1 195 ? -8.569 -11.547 33.513 1.00 56.91 195 PRO A C 1
ATOM 1621 O O . PRO A 1 195 ? -7.416 -11.155 33.346 1.00 56.91 195 PRO A O 1
ATOM 1624 N N . ALA A 1 196 ? -9.438 -10.856 34.260 1.00 54.84 196 ALA A N 1
ATOM 1625 C CA . ALA A 1 196 ? -9.229 -9.476 34.727 1.00 54.84 196 ALA A CA 1
ATOM 1626 C C . ALA A 1 196 ? -7.907 -9.210 35.491 1.00 54.84 196 ALA A C 1
ATOM 1628 O O . ALA A 1 196 ? -7.459 -8.067 35.570 1.00 54.84 196 ALA A O 1
ATOM 1629 N N . THR A 1 197 ? -7.260 -10.244 36.033 1.00 52.81 197 THR A N 1
ATOM 1630 C CA . THR A 1 197 ? -6.010 -10.159 36.803 1.00 52.81 197 THR A CA 1
ATOM 1631 C C . THR A 1 197 ? -4.754 -9.936 35.952 1.00 52.81 197 THR A C 1
ATOM 1633 O O . THR A 1 197 ? -3.817 -9.300 36.432 1.00 52.81 197 THR A O 1
ATOM 1636 N N . SER A 1 198 ? -4.710 -10.372 34.689 1.00 54.56 198 SER A N 1
ATOM 1637 C CA . SER A 1 198 ? -3.525 -10.197 33.826 1.00 54.56 198 SER A CA 1
ATOM 1638 C C . SER A 1 198 ? -3.525 -8.885 33.028 1.00 54.56 198 SER A C 1
ATOM 1640 O O . SER A 1 198 ? -2.463 -8.415 32.621 1.00 54.56 198 SER A O 1
ATOM 1642 N N . VAL A 1 199 ? -4.679 -8.212 32.917 1.00 53.94 199 VAL A N 1
ATOM 1643 C CA . VAL A 1 199 ? -4.806 -6.875 32.300 1.00 53.94 199 VAL A CA 1
ATOM 1644 C C . VAL A 1 199 ? -3.935 -5.836 33.022 1.00 53.94 199 VAL A C 1
ATOM 1646 O O . VAL A 1 199 ? -3.369 -4.945 32.387 1.00 53.94 199 VAL A O 1
ATOM 1649 N N . LEU A 1 200 ? -3.770 -5.963 34.346 1.00 53.56 200 LEU A N 1
ATOM 1650 C CA . LEU A 1 200 ? -2.863 -5.120 35.132 1.00 53.56 200 LEU A CA 1
ATOM 1651 C C . LEU A 1 200 ? -1.404 -5.308 34.699 1.00 53.56 200 LEU A C 1
ATOM 1653 O O . LEU A 1 200 ? -0.720 -4.317 34.462 1.00 53.56 200 LEU A O 1
ATOM 1657 N N . GLN A 1 201 ? -0.936 -6.546 34.517 1.00 58.28 201 GLN A N 1
ATOM 1658 C CA . GLN A 1 201 ? 0.442 -6.824 34.088 1.00 58.28 201 GLN A CA 1
ATOM 1659 C C . GLN A 1 201 ? 0.722 -6.312 32.670 1.00 58.28 201 GLN A C 1
ATOM 1661 O O . GLN A 1 201 ? 1.785 -5.739 32.433 1.00 58.28 201 GLN A O 1
ATOM 1666 N N . THR A 1 202 ? -0.241 -6.425 31.750 1.00 56.59 202 THR A N 1
ATOM 1667 C CA . THR A 1 202 ? -0.126 -5.824 30.413 1.00 56.59 202 THR A CA 1
ATOM 1668 C C . THR A 1 202 ? -0.084 -4.299 30.491 1.00 56.59 202 THR A C 1
ATOM 1670 O O . THR A 1 202 ? 0.785 -3.697 29.871 1.00 56.59 202 THR A O 1
ATOM 1673 N N . LYS A 1 203 ? -0.923 -3.652 31.312 1.00 57.12 203 LYS A N 1
ATOM 1674 C CA . LYS A 1 203 ? -0.837 -2.196 31.535 1.00 57.12 203 LYS A CA 1
ATOM 1675 C C . LYS A 1 203 ? 0.513 -1.766 32.119 1.00 57.12 203 LYS A C 1
ATOM 1677 O O . LYS A 1 203 ? 1.050 -0.749 31.687 1.00 57.12 203 LYS A O 1
ATOM 1682 N N . TYR A 1 204 ? 1.079 -2.534 33.053 1.00 58.38 204 TYR A N 1
ATOM 1683 C CA . TYR A 1 204 ? 2.421 -2.279 33.585 1.00 58.38 204 TYR A CA 1
ATOM 1684 C C . TYR A 1 204 ? 3.494 -2.426 32.503 1.00 58.38 204 TYR A C 1
ATOM 1686 O O . TYR A 1 204 ? 4.289 -1.509 32.338 1.00 58.38 204 TYR A O 1
ATOM 1694 N N . PHE A 1 205 ? 3.485 -3.507 31.718 1.00 60.69 205 PHE A N 1
ATOM 1695 C CA . PHE A 1 205 ? 4.416 -3.698 30.600 1.00 60.69 205 PHE A CA 1
ATOM 1696 C C . PHE A 1 205 ? 4.321 -2.566 29.565 1.00 60.69 205 PHE A C 1
ATOM 1698 O O . PHE A 1 205 ? 5.334 -2.004 29.159 1.00 60.69 205 PHE A O 1
ATOM 1705 N N . MET A 1 206 ? 3.101 -2.162 29.203 1.00 60.38 206 MET A N 1
ATOM 1706 C CA . MET A 1 206 ? 2.858 -1.070 28.259 1.00 60.38 206 MET A CA 1
ATOM 1707 C C . MET A 1 206 ? 3.307 0.297 28.799 1.00 60.38 206 MET A C 1
ATOM 1709 O O . MET A 1 206 ? 3.741 1.134 28.014 1.00 60.38 206 MET A O 1
ATOM 1713 N N . LYS A 1 207 ? 3.271 0.525 30.121 1.00 60.56 207 LYS A N 1
ATOM 1714 C CA . LYS A 1 207 ? 3.810 1.743 30.754 1.00 60.56 207 LYS A CA 1
ATOM 1715 C C . LYS A 1 207 ? 5.329 1.876 30.582 1.00 60.56 207 LYS A C 1
ATOM 1717 O O . LYS A 1 207 ? 5.821 2.994 30.568 1.00 60.56 207 LYS A O 1
ATOM 1722 N N . TYR A 1 208 ? 6.061 0.770 30.444 1.00 56.69 208 TYR A N 1
ATOM 1723 C CA . TYR A 1 208 ? 7.506 0.794 30.177 1.00 56.69 208 TYR A CA 1
ATOM 1724 C C . TYR A 1 208 ? 7.852 0.952 28.685 1.00 56.69 208 TYR A C 1
ATOM 1726 O O . TYR A 1 208 ? 9.017 1.156 28.358 1.00 56.69 208 TYR A O 1
ATOM 1734 N N . LEU A 1 209 ? 6.862 0.852 27.788 1.00 51.16 209 LEU 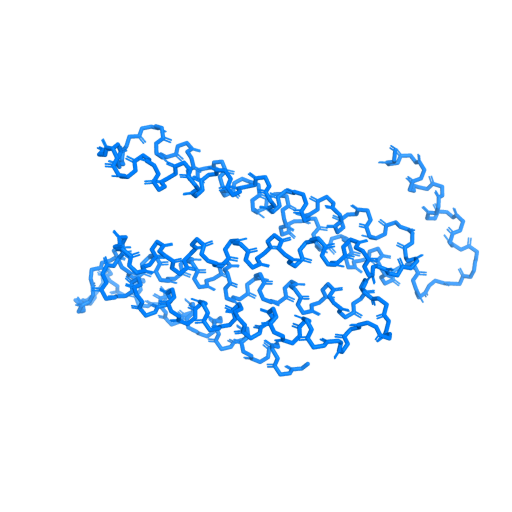A N 1
ATOM 1735 C CA . LEU A 1 209 ? 7.025 0.993 26.334 1.00 51.16 209 LEU A CA 1
ATOM 1736 C C . LEU A 1 209 ? 6.556 2.352 25.782 1.00 51.16 209 LEU A C 1
ATOM 1738 O O . LEU A 1 209 ? 6.802 2.632 24.608 1.00 51.16 209 LEU A O 1
ATOM 1742 N N . ALA A 1 210 ? 5.850 3.154 26.584 1.00 44.50 210 ALA A N 1
ATOM 1743 C CA . ALA A 1 210 ? 5.335 4.477 26.221 1.00 44.50 210 ALA A CA 1
ATOM 1744 C C . ALA A 1 210 ? 6.281 5.591 26.679 1.00 44.50 210 ALA A C 1
ATOM 1746 O O . ALA A 1 210 ? 6.416 6.562 25.900 1.00 44.50 210 ALA A O 1
#

Solvent-accessible surface area (backbone atoms only — not comparable to full-atom values): 10794 Å² total; per-residue (Å²): 112,72,67,52,54,53,14,51,51,30,40,54,48,27,53,53,41,50,50,52,60,62,42,54,82,80,43,94,64,97,59,61,67,67,16,48,52,47,20,27,52,50,25,36,53,54,26,22,50,43,44,39,50,52,55,48,46,40,69,74,46,26,29,79,89,57,52,77,36,67,68,53,54,49,49,56,49,49,47,53,53,29,35,53,45,27,38,52,31,10,57,76,56,27,96,34,73,65,22,49,50,28,51,52,51,42,52,54,51,51,52,54,48,50,56,49,46,71,72,44,44,51,86,66,85,55,30,49,56,36,42,51,51,12,50,48,24,43,61,58,18,47,56,14,61,54,45,38,54,55,33,48,76,72,68,39,65,89,35,72,70,34,51,48,22,51,50,47,21,49,49,25,38,50,72,25,25,54,52,29,42,56,59,17,53,53,42,44,51,51,72,73,72,52,63,81,78,55,56,55,56,51,53,54,56,49,64,77,74,109